Protein AF-A0A7S1ZM58-F1 (afdb_monomer)

Sequence (176 aa):
NGGQNLIPTDNQNAEENGQETMQKDTFLSSVVEDGSEAGTGDKNVFRTRSLEIGTGEKEIREEGDEWEMATMLGIQAHLGDFASEGLRTLVLGVRILGEEECENWLSNYRAAATSIKDREKKLTDVALAIERDLHIVGVTAIEDQLQDGVPDTIATLESAGIKLWVLTGDKRETAI

Mean predicted aligned error: 15.42 Å

Solvent-accessible surface area (backbone atoms only — not comparable to full-atom values): 11364 Å² total; per-residue (Å²): 141,81,82,90,83,90,85,89,84,81,95,76,86,79,83,77,82,76,72,71,89,70,82,78,87,77,74,71,61,58,72,45,76,47,80,54,77,65,80,84,90,65,92,73,51,51,45,39,40,34,37,50,54,75,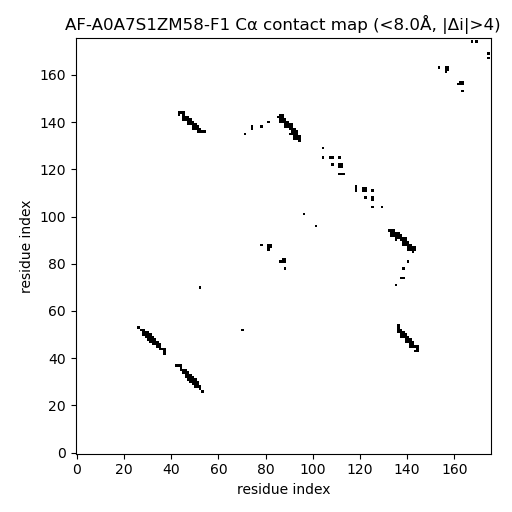80,61,90,62,71,93,63,97,74,57,75,67,59,57,50,52,50,52,51,51,51,52,50,51,53,51,52,39,50,73,73,65,28,51,74,47,78,41,62,49,69,91,73,54,70,70,58,47,54,53,49,51,51,53,44,52,54,19,73,71,36,90,69,65,29,68,60,42,43,50,55,50,49,61,67,65,74,52,86,55,48,75,42,35,39,38,33,37,43,80,73,73,66,88,62,50,71,61,49,52,54,52,40,46,76,73,70,51,87,84,80,90,86,75,93,67,58,72,87,75,74,104

Organism: Trieres chinensis (NCBI:txid1514140)

Nearest PDB structures (foldseek):
  6lcp-assembly1_A  TM=7.950E-01  e=7.295E-10  Thermochaetoides thermophila DSM 1495
  7whv-assembly1_A  TM=8.073E-01  e=2.962E-09  Saccharomyces cerevisiae S288C
  7drx-assembly1_A  TM=8.119E-01  e=6.360E-09  Saccharomyces cerevisiae S288C
  7kyc-assembly1_A  TM=7.147E-01  e=1.282E-08  Saccharomyces cerevisiae S288C
  7dsi-assembly1_A  TM=5.468E-01  e=7.155E-08  Saccharomyces cerevisiae S288C

Radius of gyration: 28.18 Å; Cα contacts (8 Å, |Δi|>4): 134; chains: 1; bounding box: 43×88×64 Å

Secondary structure (DSSP, 8-state):
----------------------SSTTSS-EEEEEE----SS-----EEEEEE----SS---S--HHHHHHHHHHHHHHHHHHHHTTPEEEEEEE-PPPHHHHHHHHHHHHHHHT-SSSHHHHHHHHHHHHSSSPEEEEEEEE--PPPTTHHHHHHHHHHTTPPP-----S-HHHH-

InterPro domains:
  IPR023214 HAD superfamily [G3DSA:3.40.50.1000] (140-176)
  IPR023299 P-type ATPase, cytoplasmic domain N [G3DSA:3.40.1110.10] (56-139)
  IPR036412 HAD-like superfamily [SSF56784] (128-175)

Foldseek 3Di:
DDDDDDDDDDDDDDPPPPPDPDPPPPQFWDFDFDFDDPPDDDPFGKTKTKTFRDPPPPDPDPDDPPVLVVVVVVQVVVVVVLVVVVWDKDWDWDDDDDPVRVVVLVVQCVCLCPDPPPSVVSNVVSVVVVPPPTRTGIMMTIDGDDPPCPVVVVVVCVVVVHDDDDDDPDDPSNVD

Structure (mmCIF, N/CA/C/O backbone):
data_AF-A0A7S1ZM58-F1
#
_entry.id   AF-A0A7S1ZM58-F1
#
loop_
_atom_site.group_PDB
_atom_site.id
_atom_site.type_symbol
_atom_site.label_atom_id
_atom_site.label_alt_id
_atom_site.label_comp_id
_atom_site.label_asym_id
_atom_site.label_entity_id
_atom_site.label_seq_id
_atom_site.pdbx_PDB_ins_code
_atom_site.Cartn_x
_atom_site.Cartn_y
_atom_site.Cartn_z
_atom_site.occupancy
_atom_site.B_iso_or_equiv
_atom_site.auth_seq_id
_atom_site.auth_comp_id
_atom_site.auth_asym_id
_atom_site.auth_atom_id
_atom_site.pdbx_PDB_model_num
ATOM 1 N N . ASN A 1 1 ? 18.013 62.896 -41.679 1.00 32.88 1 ASN A N 1
ATOM 2 C CA . ASN A 1 1 ? 19.225 63.494 -41.073 1.00 32.88 1 ASN A CA 1
ATOM 3 C C . ASN A 1 1 ? 18.770 64.640 -40.191 1.00 32.88 1 ASN A C 1
ATOM 5 O O . ASN A 1 1 ? 18.271 65.597 -40.748 1.00 32.88 1 ASN A O 1
ATOM 9 N N . GLY A 1 2 ? 18.777 64.619 -38.865 1.00 33.19 2 GLY A N 1
ATOM 10 C CA . GLY A 1 2 ? 19.508 63.833 -37.873 1.00 33.19 2 GLY A CA 1
ATOM 11 C C . GLY A 1 2 ? 19.864 64.793 -36.720 1.00 33.19 2 GLY A C 1
ATOM 12 O O . GLY A 1 2 ? 20.253 65.918 -37.009 1.00 33.19 2 GLY A O 1
ATOM 13 N N . GLY A 1 3 ? 19.739 64.349 -35.461 1.00 31.34 3 GLY A N 1
ATOM 14 C CA . GLY A 1 3 ? 20.284 65.010 -34.253 1.00 31.34 3 GLY A CA 1
ATOM 15 C C . GLY A 1 3 ? 19.307 65.930 -33.499 1.00 31.34 3 GLY A C 1
ATOM 16 O O . GLY A 1 3 ? 18.868 66.916 -34.070 1.00 31.34 3 GLY A O 1
ATOM 17 N N . GLN A 1 4 ? 18.812 65.538 -32.309 1.00 36.91 4 GLN A N 1
ATOM 18 C CA . GLN A 1 4 ? 19.353 65.796 -30.941 1.00 36.91 4 GLN A CA 1
ATOM 19 C C . GLN A 1 4 ? 18.912 67.172 -30.375 1.00 36.91 4 GLN A C 1
ATOM 21 O O . GLN A 1 4 ? 18.902 68.132 -31.127 1.00 36.91 4 GLN A O 1
ATOM 26 N N . ASN A 1 5 ? 18.629 67.430 -29.090 1.00 32.72 5 ASN A N 1
ATOM 27 C CA . ASN A 1 5 ? 18.285 66.690 -27.862 1.00 32.72 5 ASN A CA 1
ATOM 28 C C . ASN A 1 5 ? 18.026 67.766 -26.750 1.00 32.72 5 ASN A C 1
ATOM 30 O O . ASN A 1 5 ? 18.506 68.888 -26.910 1.00 32.72 5 ASN A O 1
ATOM 34 N N . LEU A 1 6 ? 17.423 67.378 -25.606 1.00 32.88 6 LEU A N 1
ATOM 35 C CA . LEU A 1 6 ? 17.364 68.069 -24.280 1.00 32.88 6 LEU A CA 1
ATOM 36 C C . LEU A 1 6 ? 16.263 69.161 -24.121 1.00 32.88 6 LEU A C 1
ATOM 38 O O . LEU A 1 6 ? 16.065 69.960 -25.024 1.00 32.88 6 LEU A O 1
ATOM 42 N N . ILE A 1 7 ? 15.500 69.309 -23.021 1.00 32.44 7 ILE A N 1
ATOM 43 C CA . ILE A 1 7 ? 15.726 69.060 -21.575 1.00 32.44 7 ILE A CA 1
ATOM 44 C C . ILE A 1 7 ? 14.358 68.831 -20.823 1.00 32.44 7 ILE A C 1
ATOM 46 O O . ILE A 1 7 ? 13.343 68.725 -21.507 1.00 32.44 7 ILE A O 1
ATOM 50 N N . PRO A 1 8 ? 14.270 68.688 -19.474 1.00 42.56 8 PRO A N 1
ATOM 51 C CA . PRO A 1 8 ? 13.638 67.552 -18.786 1.00 42.56 8 PRO A CA 1
ATOM 52 C C . PRO A 1 8 ? 12.320 67.899 -18.058 1.00 42.56 8 PRO A C 1
ATOM 54 O O . PRO A 1 8 ? 12.105 69.047 -17.688 1.00 42.56 8 PRO A O 1
ATOM 57 N N . THR A 1 9 ? 11.497 66.909 -17.713 1.00 31.61 9 THR A N 1
ATOM 58 C CA . THR A 1 9 ? 10.508 67.083 -16.633 1.00 31.61 9 THR A CA 1
ATOM 59 C C . THR A 1 9 ? 10.184 65.756 -15.963 1.00 31.61 9 THR A C 1
ATOM 61 O O . THR A 1 9 ? 9.680 64.834 -16.597 1.00 31.61 9 THR A O 1
ATOM 64 N N . ASP A 1 10 ? 10.497 65.733 -14.672 1.00 33.41 10 ASP A N 1
ATOM 65 C CA . ASP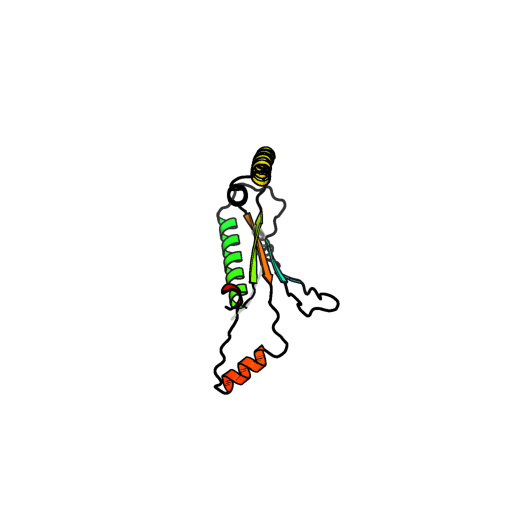 A 1 10 ? 9.661 65.251 -13.579 1.00 33.41 10 ASP A CA 1
ATOM 66 C C . ASP A 1 10 ? 9.274 63.772 -13.550 1.00 33.41 10 ASP A C 1
ATOM 68 O O . ASP A 1 10 ? 8.257 63.302 -14.050 1.00 33.41 10 ASP A O 1
ATOM 72 N N . ASN A 1 11 ? 10.134 63.078 -12.813 1.00 40.25 11 ASN A N 1
ATOM 73 C CA . ASN A 1 11 ? 9.909 61.831 -12.113 1.00 40.25 11 ASN A CA 1
ATOM 74 C C . ASN A 1 11 ? 8.719 61.953 -11.140 1.00 40.25 11 ASN A C 1
ATOM 76 O O . ASN A 1 11 ? 8.894 62.457 -10.030 1.00 40.25 11 ASN A O 1
ATOM 80 N N . GLN A 1 12 ? 7.534 61.481 -11.537 1.00 38.94 12 GLN A N 1
ATOM 81 C CA . GLN A 1 12 ? 6.466 61.091 -10.614 1.00 38.94 12 GLN A CA 1
ATOM 82 C C . GLN A 1 12 ? 5.713 59.857 -11.134 1.00 38.94 12 GLN A C 1
ATOM 84 O O . GLN A 1 12 ? 5.137 59.869 -12.218 1.00 38.94 12 GLN A O 1
ATOM 89 N N . ASN A 1 13 ? 5.681 58.841 -10.269 1.00 41.91 13 ASN A N 1
ATOM 90 C CA . ASN A 1 13 ? 4.690 57.769 -10.162 1.00 41.91 13 ASN A CA 1
ATOM 91 C C . ASN A 1 13 ? 4.684 56.680 -11.246 1.00 41.91 13 ASN A C 1
ATOM 93 O O . ASN A 1 13 ? 3.834 56.649 -12.132 1.00 41.91 13 ASN A O 1
ATOM 97 N N . ALA A 1 14 ? 5.541 55.682 -11.044 1.00 34.34 14 ALA A N 1
ATOM 98 C CA . ALA A 1 14 ? 5.157 54.294 -11.262 1.00 34.34 14 ALA A CA 1
ATOM 99 C C . ALA A 1 14 ? 5.438 53.544 -9.956 1.00 34.34 14 ALA A C 1
ATOM 101 O O . ALA A 1 14 ? 6.575 53.183 -9.665 1.00 34.34 14 ALA A O 1
ATOM 102 N N . GLU A 1 15 ? 4.404 53.404 -9.127 1.00 35.94 15 GLU A N 1
ATOM 103 C CA . GLU A 1 15 ? 4.382 52.402 -8.067 1.00 35.94 15 GLU A CA 1
ATOM 104 C C . GLU A 1 15 ? 4.544 51.039 -8.747 1.00 35.94 15 GLU A C 1
ATOM 106 O O . GLU A 1 15 ? 3.630 50.526 -9.397 1.00 35.94 15 GLU A O 1
ATOM 111 N N . GLU A 1 16 ? 5.752 50.486 -8.666 1.00 38.16 16 GLU A N 1
ATOM 112 C CA . GLU A 1 16 ? 5.999 49.081 -8.941 1.00 38.16 16 GLU A CA 1
ATOM 113 C C . GLU A 1 16 ? 5.192 48.275 -7.925 1.00 38.16 16 GLU A C 1
ATOM 115 O O . GLU A 1 16 ? 5.607 48.067 -6.785 1.00 38.16 16 GLU A O 1
ATOM 120 N N . ASN A 1 17 ? 4.023 47.799 -8.350 1.00 34.97 17 ASN A N 1
ATOM 121 C CA . ASN A 1 17 ? 3.385 46.634 -7.754 1.00 34.97 17 ASN A CA 1
ATOM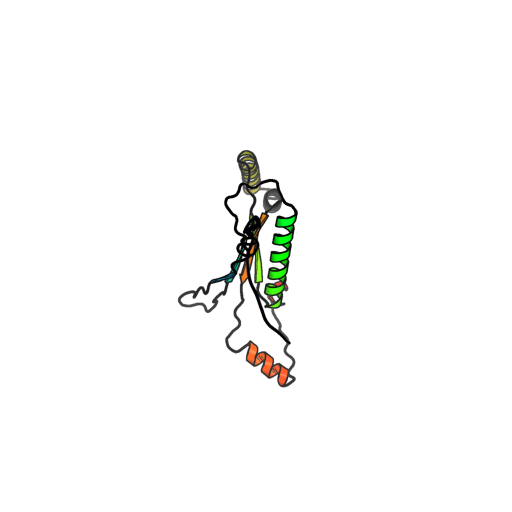 122 C C . ASN A 1 17 ? 4.273 45.415 -8.032 1.00 34.97 17 ASN A C 1
ATOM 124 O O . ASN A 1 17 ? 3.968 44.569 -8.870 1.00 34.97 17 ASN A O 1
ATOM 128 N N . GLY A 1 18 ? 5.392 45.337 -7.315 1.00 35.94 18 GLY A N 1
ATOM 129 C CA . GLY A 1 18 ? 6.148 44.119 -7.084 1.00 35.94 18 GLY A CA 1
ATOM 130 C C . GLY A 1 18 ? 5.368 43.222 -6.133 1.00 35.94 18 GLY A C 1
ATOM 131 O O . GLY A 1 18 ? 5.807 42.966 -5.018 1.00 35.94 18 GLY A O 1
ATOM 132 N N . GLN A 1 19 ? 4.192 42.756 -6.557 1.00 35.31 19 GLN A N 1
ATOM 133 C CA . GLN A 1 19 ? 3.588 41.572 -5.961 1.00 35.31 19 GLN A CA 1
ATOM 134 C C . GLN A 1 19 ? 4.337 40.362 -6.506 1.00 35.31 19 GLN A C 1
ATOM 136 O O . GLN A 1 19 ? 3.965 39.773 -7.514 1.00 35.31 19 GLN A O 1
ATOM 141 N N . GLU A 1 20 ? 5.477 40.098 -5.875 1.00 37.84 20 GLU A N 1
ATOM 142 C CA . GLU A 1 20 ? 5.904 38.779 -5.415 1.00 37.84 20 GLU A CA 1
ATOM 143 C C . GLU A 1 20 ? 5.123 37.600 -6.038 1.00 37.84 20 GLU A C 1
ATOM 145 O O . GLU A 1 20 ? 4.280 36.963 -5.417 1.00 37.84 20 GLU A O 1
ATOM 150 N N . THR A 1 21 ? 5.431 37.275 -7.294 1.00 35.06 21 THR A N 1
ATOM 151 C CA . THR A 1 21 ? 5.093 35.985 -7.921 1.00 35.06 21 THR A CA 1
ATOM 152 C C . THR A 1 21 ? 6.128 34.914 -7.561 1.00 35.06 21 THR A C 1
ATOM 154 O O . THR A 1 21 ? 6.392 34.002 -8.339 1.00 35.06 21 THR A O 1
ATOM 157 N N . MET A 1 22 ? 6.754 35.031 -6.389 1.00 35.81 22 MET A N 1
ATOM 158 C CA . MET A 1 22 ? 7.606 34.002 -5.802 1.00 35.81 22 MET A CA 1
ATOM 159 C C . MET A 1 22 ? 6.823 33.302 -4.691 1.00 35.81 22 MET A C 1
ATOM 161 O O . MET A 1 22 ? 6.161 33.963 -3.905 1.00 35.81 22 MET A O 1
ATOM 165 N N . GLN A 1 23 ? 6.948 31.973 -4.617 1.00 31.91 23 GLN A N 1
ATOM 166 C CA . GLN A 1 23 ? 6.330 31.060 -3.633 1.00 31.91 23 GLN A CA 1
ATOM 167 C C . GLN A 1 23 ? 4.959 30.456 -3.974 1.00 31.91 23 GLN A C 1
ATOM 169 O O . GLN A 1 23 ? 4.138 30.225 -3.089 1.00 31.91 23 GLN A O 1
ATOM 174 N N . LYS A 1 24 ? 4.732 30.069 -5.232 1.00 33.19 24 LYS A N 1
ATOM 175 C CA . LYS A 1 24 ? 3.856 28.907 -5.504 1.00 33.19 24 LYS A CA 1
ATOM 176 C C . LYS A 1 24 ? 4.613 27.697 -6.059 1.00 33.19 24 LYS A C 1
ATOM 178 O O . LYS A 1 24 ? 4.241 26.571 -5.761 1.00 33.19 24 LYS A O 1
ATOM 183 N N . ASP A 1 25 ? 5.764 27.923 -6.691 1.00 34.78 25 ASP A N 1
ATOM 184 C CA . ASP A 1 25 ? 6.522 26.868 -7.381 1.00 34.78 25 ASP A CA 1
ATOM 185 C C . ASP A 1 25 ? 7.646 26.214 -6.545 1.00 34.78 25 ASP A C 1
ATOM 187 O O . ASP A 1 25 ? 8.494 25.519 -7.092 1.00 34.78 25 ASP A O 1
ATOM 191 N N . THR A 1 26 ? 7.706 26.426 -5.221 1.00 36.50 26 THR A N 1
ATOM 192 C CA . THR A 1 26 ? 8.849 25.966 -4.384 1.00 36.50 26 THR A CA 1
ATOM 193 C C . THR A 1 26 ? 8.469 25.037 -3.225 1.00 36.50 26 THR A C 1
ATOM 195 O O . THR A 1 26 ? 9.340 24.609 -2.479 1.00 36.50 26 THR A O 1
ATOM 198 N N . PHE A 1 27 ? 7.198 24.655 -3.084 1.00 32.47 27 PHE A N 1
ATOM 199 C CA . PHE A 1 27 ? 6.787 23.633 -2.101 1.00 32.47 27 PHE A CA 1
ATOM 200 C C . PHE A 1 27 ? 6.444 22.277 -2.732 1.00 32.47 27 PHE A C 1
ATOM 202 O O . PHE A 1 27 ? 5.955 21.378 -2.053 1.00 32.47 27 PHE A O 1
ATOM 209 N N . LEU A 1 28 ? 6.709 22.121 -4.030 1.00 39.50 28 LEU A N 1
ATOM 210 C CA . LEU A 1 28 ? 6.433 20.894 -4.763 1.00 39.50 28 LEU A CA 1
ATOM 211 C C . LEU A 1 28 ? 7.559 19.876 -4.558 1.00 39.50 28 LEU A C 1
ATOM 213 O O . LEU A 1 28 ? 8.693 20.099 -4.975 1.00 39.50 28 LEU A O 1
ATOM 217 N N . SER A 1 29 ? 7.183 18.745 -3.955 1.00 50.69 29 SER A N 1
ATOM 218 C CA . SER A 1 29 ? 7.752 17.419 -4.210 1.00 50.69 29 SER A CA 1
ATOM 219 C C . SER A 1 29 ? 9.280 17.312 -4.141 1.00 50.69 29 SER A C 1
ATOM 221 O O . SER A 1 29 ? 9.964 17.397 -5.162 1.00 50.69 29 SER A O 1
ATOM 223 N N . SER A 1 30 ? 9.839 17.020 -2.968 1.00 41.91 30 SER A N 1
ATOM 224 C CA . SER A 1 30 ? 11.187 16.448 -2.924 1.00 41.91 30 SER A CA 1
ATOM 225 C C . SER A 1 30 ? 11.085 14.940 -3.123 1.00 41.91 30 SER A C 1
ATOM 227 O O . SER A 1 30 ? 10.591 14.239 -2.242 1.00 41.91 30 SER A O 1
ATOM 229 N N . VAL A 1 31 ? 11.553 14.443 -4.270 1.00 50.88 31 VAL A N 1
ATOM 230 C CA . VAL A 1 31 ? 11.852 13.016 -4.421 1.00 50.88 31 VAL A CA 1
ATOM 231 C C . VAL A 1 31 ? 13.135 12.750 -3.648 1.00 50.88 31 VAL A C 1
ATOM 233 O O . VAL A 1 31 ? 14.208 13.210 -4.040 1.00 50.88 31 VAL A O 1
ATOM 236 N N . VAL A 1 32 ? 13.022 12.049 -2.526 1.00 52.81 32 VAL A N 1
ATOM 237 C CA . VAL A 1 32 ? 14.190 11.583 -1.775 1.00 52.81 32 VAL A CA 1
ATOM 238 C C . VAL A 1 32 ? 14.559 10.211 -2.315 1.00 52.81 32 VAL A C 1
ATOM 240 O O . VAL A 1 32 ? 13.773 9.273 -2.196 1.00 52.81 32 VAL A O 1
ATOM 243 N N . GLU A 1 33 ? 15.733 10.105 -2.935 1.00 53.06 33 GLU A N 1
ATOM 244 C CA . GLU A 1 33 ? 16.339 8.819 -3.273 1.00 53.06 33 GLU A CA 1
ATOM 245 C C . GLU A 1 33 ? 17.225 8.390 -2.106 1.00 53.06 33 GLU A C 1
ATOM 247 O O . GLU A 1 33 ? 18.306 8.950 -1.913 1.00 53.06 33 GLU A O 1
ATOM 252 N N . ASP A 1 34 ? 16.774 7.415 -1.319 1.00 51.25 34 ASP A N 1
ATOM 253 C CA . ASP A 1 34 ? 17.610 6.838 -0.268 1.00 51.25 34 ASP A CA 1
ATOM 254 C C . ASP A 1 34 ? 18.240 5.535 -0.773 1.00 51.25 34 ASP A C 1
ATOM 256 O O . ASP A 1 34 ? 17.559 4.567 -1.135 1.00 51.25 34 ASP A O 1
ATOM 260 N N . GLY A 1 35 ? 19.569 5.538 -0.863 1.00 47.06 35 GLY A N 1
ATOM 261 C CA . GLY A 1 35 ? 20.377 4.382 -1.226 1.00 47.06 35 GLY A CA 1
ATOM 262 C C . GLY A 1 35 ? 20.777 3.627 0.030 1.00 47.06 35 GLY A C 1
ATOM 263 O O . GLY A 1 35 ? 21.913 3.754 0.483 1.00 47.06 35 GLY A O 1
ATOM 264 N N . SER A 1 36 ? 19.857 2.860 0.617 1.00 45.31 36 SER A N 1
ATOM 265 C CA . SER A 1 36 ? 20.201 2.043 1.783 1.00 45.31 36 SER A CA 1
ATOM 266 C C . SER A 1 36 ? 21.023 0.818 1.351 1.00 45.31 36 SER A C 1
ATOM 268 O O . SER A 1 36 ? 20.497 -0.153 0.810 1.00 45.31 36 SER A O 1
ATOM 270 N N . GLU A 1 37 ? 22.342 0.857 1.563 1.00 44.41 37 GLU A N 1
ATOM 271 C CA . GLU A 1 37 ? 23.183 -0.341 1.501 1.00 44.41 37 GLU A CA 1
ATOM 272 C C . GLU A 1 37 ? 22.897 -1.192 2.746 1.00 44.41 37 GLU A C 1
ATOM 274 O O . GLU A 1 37 ? 23.390 -0.916 3.842 1.00 44.41 37 GLU A O 1
ATOM 279 N N . ALA A 1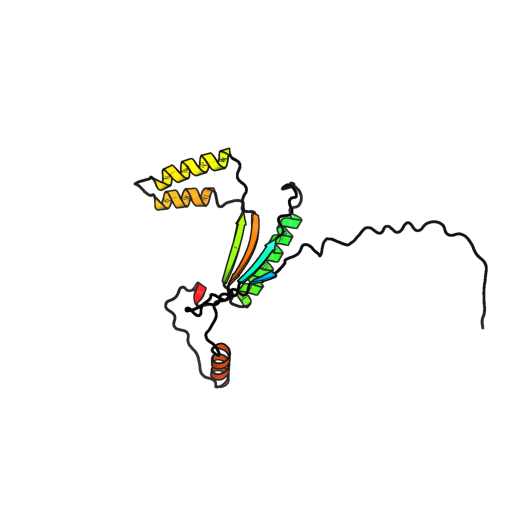 38 ? 22.081 -2.238 2.598 1.00 42.78 38 ALA A N 1
ATOM 280 C CA . ALA A 1 38 ? 21.952 -3.254 3.633 1.00 42.78 38 ALA A CA 1
ATOM 281 C C . ALA A 1 38 ? 23.306 -3.971 3.791 1.00 42.78 38 ALA A C 1
ATOM 283 O O . ALA A 1 38 ? 23.718 -4.786 2.964 1.00 42.78 38 ALA A O 1
ATOM 284 N N . GLY A 1 39 ? 24.032 -3.615 4.851 1.00 37.06 39 GLY A N 1
ATOM 285 C CA . GLY A 1 39 ? 25.321 -4.196 5.190 1.00 37.06 39 GLY A CA 1
ATOM 286 C C . GLY A 1 39 ? 25.248 -5.716 5.365 1.00 37.06 39 GLY A C 1
ATOM 287 O O . GLY A 1 39 ? 24.507 -6.230 6.197 1.00 37.06 39 GLY A O 1
ATOM 288 N N . THR A 1 40 ? 26.113 -6.405 4.616 1.00 40.88 40 THR A N 1
ATOM 289 C CA . THR A 1 40 ? 26.548 -7.806 4.768 1.00 40.88 40 THR A CA 1
ATOM 290 C C . THR A 1 40 ? 25.464 -8.892 4.755 1.00 40.88 40 THR A C 1
ATOM 292 O O . THR A 1 40 ? 24.956 -9.292 5.796 1.00 40.88 40 THR A O 1
ATOM 295 N N . GLY A 1 41 ? 25.261 -9.508 3.584 1.00 42.22 41 GLY A N 1
ATOM 296 C CA . GLY A 1 41 ? 24.901 -10.932 3.490 1.00 42.22 41 GLY A CA 1
ATOM 297 C C . GLY A 1 41 ? 23.804 -11.277 2.490 1.00 42.22 41 GLY A C 1
ATOM 298 O O . GLY A 1 41 ? 23.963 -12.257 1.768 1.00 42.22 41 GLY A O 1
ATOM 299 N N . ASP A 1 42 ? 22.766 -10.449 2.386 1.00 39.50 42 ASP A N 1
ATOM 300 C CA . ASP A 1 42 ? 21.637 -10.661 1.474 1.00 39.50 42 ASP A CA 1
ATOM 301 C C . ASP A 1 42 ? 21.552 -9.512 0.464 1.00 39.50 42 ASP A C 1
ATOM 303 O O . ASP A 1 42 ? 21.432 -8.345 0.823 1.00 39.50 42 ASP A O 1
ATOM 307 N N . LYS A 1 43 ? 21.648 -9.848 -0.825 1.00 42.44 43 LYS A N 1
ATOM 308 C CA . LYS A 1 43 ? 21.750 -8.906 -1.954 1.00 42.44 43 LYS A CA 1
ATOM 309 C C . LYS A 1 43 ? 20.424 -8.232 -2.344 1.00 42.44 43 LYS A C 1
ATOM 311 O O . LYS A 1 43 ? 20.231 -7.926 -3.514 1.00 42.44 43 LYS A O 1
ATOM 316 N N . ASN A 1 44 ? 19.516 -7.994 -1.405 1.00 41.03 44 ASN A N 1
ATOM 317 C CA . ASN A 1 44 ? 18.314 -7.214 -1.696 1.00 41.03 44 ASN A CA 1
ATOM 318 C C . ASN A 1 44 ? 18.554 -5.763 -1.280 1.00 41.03 44 ASN A C 1
ATOM 320 O O . ASN A 1 44 ? 18.186 -5.344 -0.184 1.00 41.03 44 ASN A O 1
ATOM 324 N N . VAL A 1 45 ? 19.229 -5.013 -2.153 1.00 45.78 45 VAL A N 1
ATOM 325 C CA . VAL A 1 45 ? 19.340 -3.558 -2.027 1.00 45.78 45 VAL A CA 1
ATOM 326 C C . VAL A 1 45 ? 18.049 -2.970 -2.587 1.00 45.78 45 VAL A C 1
ATOM 328 O O . VAL A 1 45 ? 17.796 -3.042 -3.784 1.00 45.78 45 VAL A O 1
ATOM 331 N N . PHE A 1 46 ? 17.205 -2.422 -1.721 1.00 52.12 46 PHE A N 1
ATOM 332 C CA . PHE A 1 46 ? 15.999 -1.718 -2.145 1.00 52.12 46 PHE A CA 1
ATOM 333 C C . PHE A 1 46 ? 16.340 -0.242 -2.323 1.00 52.12 46 PHE A C 1
ATOM 335 O O . PHE A 1 46 ? 16.759 0.421 -1.370 1.00 52.12 46 PHE A O 1
ATOM 342 N N . ARG A 1 47 ? 16.160 0.284 -3.536 1.00 54.41 47 ARG A N 1
ATOM 343 C CA . ARG A 1 47 ? 16.170 1.731 -3.757 1.00 54.41 47 ARG A CA 1
ATOM 344 C C . ARG A 1 47 ? 14.765 2.251 -3.487 1.00 54.41 47 ARG A C 1
ATOM 346 O O . ARG A 1 47 ? 13.802 1.757 -4.073 1.00 54.41 47 ARG A O 1
ATOM 353 N N . THR A 1 48 ? 14.664 3.225 -2.588 1.00 57.47 48 THR A N 1
ATOM 354 C CA . THR A 1 48 ? 13.384 3.847 -2.235 1.00 57.47 48 THR A CA 1
ATOM 355 C C . THR A 1 48 ? 13.345 5.260 -2.790 1.00 57.47 48 THR A C 1
ATOM 357 O O . THR A 1 48 ? 14.260 6.046 -2.541 1.00 57.47 48 THR A O 1
ATOM 360 N N . ARG A 1 49 ? 12.281 5.581 -3.531 1.00 63.06 49 ARG A N 1
ATOM 361 C CA . ARG A 1 49 ? 11.915 6.958 -3.877 1.00 63.06 49 ARG A CA 1
ATOM 362 C C . ARG A 1 49 ? 10.685 7.348 -3.075 1.00 63.06 49 ARG A C 1
ATOM 364 O O . ARG A 1 49 ? 9.674 6.656 -3.154 1.00 63.06 49 ARG A O 1
ATOM 371 N N . SER A 1 50 ? 10.763 8.437 -2.322 1.00 59.94 50 SER A N 1
ATOM 372 C CA . SER A 1 50 ? 9.633 8.948 -1.537 1.00 59.94 50 SER A CA 1
ATOM 373 C C . SER A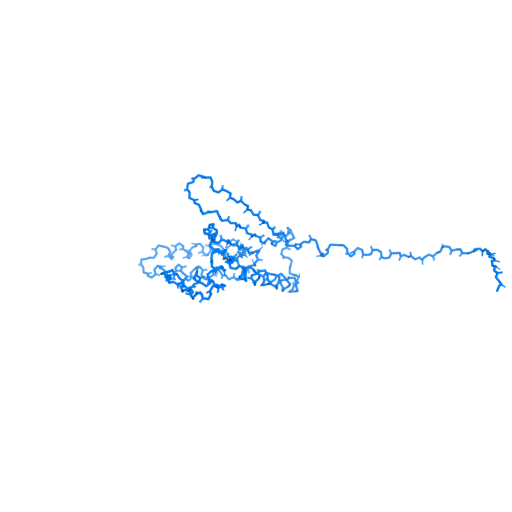 1 50 ? 9.237 10.331 -2.019 1.00 59.94 50 SER A C 1
ATOM 375 O O . SER A 1 50 ? 10.098 11.188 -2.204 1.00 59.94 50 SER A O 1
ATOM 377 N N . LEU A 1 51 ? 7.936 10.540 -2.200 1.00 65.31 51 LEU A N 1
ATOM 378 C CA . LEU A 1 51 ? 7.336 11.849 -2.391 1.00 65.31 51 LEU A CA 1
ATOM 379 C C . LEU A 1 51 ? 6.655 12.266 -1.089 1.00 65.31 51 LEU A C 1
ATOM 381 O O . LEU A 1 51 ? 5.636 11.681 -0.719 1.00 65.31 51 LEU A O 1
ATOM 385 N N . GLU A 1 52 ? 7.200 13.284 -0.429 1.00 61.22 52 GLU A N 1
ATOM 386 C CA . GLU A 1 52 ? 6.566 13.923 0.725 1.00 61.22 52 GLU A CA 1
ATOM 387 C C . GLU A 1 52 ? 5.793 15.164 0.281 1.00 61.22 52 GLU A C 1
ATOM 389 O O . GLU A 1 52 ? 6.325 16.043 -0.405 1.00 61.22 52 GLU A O 1
ATOM 394 N N . ILE A 1 53 ? 4.530 15.251 0.691 1.00 63.88 53 ILE A N 1
ATOM 395 C CA . ILE A 1 53 ? 3.742 16.474 0.583 1.00 63.88 53 ILE A CA 1
ATOM 396 C C . ILE A 1 53 ? 3.906 17.193 1.911 1.00 63.88 53 ILE A C 1
ATOM 398 O O . ILE A 1 53 ? 3.490 16.684 2.951 1.00 63.88 53 ILE A O 1
ATOM 402 N N . GLY A 1 54 ? 4.556 18.357 1.886 1.00 54.25 54 GLY A N 1
ATOM 403 C CA . GLY A 1 54 ? 4.824 19.129 3.092 1.00 54.25 54 GLY A CA 1
ATOM 404 C C . GLY A 1 54 ? 3.540 19.385 3.877 1.00 54.25 54 GLY A C 1
ATOM 405 O O . GLY A 1 54 ? 2.703 20.190 3.469 1.00 54.25 54 GLY A O 1
ATOM 406 N N . THR A 1 55 ? 3.406 18.740 5.035 1.00 49.47 55 THR A N 1
ATOM 407 C CA . THR A 1 55 ? 2.414 19.096 6.049 1.00 49.47 55 THR A CA 1
ATOM 408 C C . THR A 1 55 ? 2.917 20.358 6.739 1.00 49.47 55 THR A C 1
ATOM 410 O O . THR A 1 55 ? 3.470 20.306 7.837 1.00 49.47 55 THR A O 1
ATOM 413 N N . GLY A 1 56 ? 2.846 21.503 6.059 1.00 44.56 56 GLY A N 1
ATOM 414 C CA . GLY A 1 56 ? 3.133 22.773 6.715 1.00 44.56 56 GLY A CA 1
ATOM 415 C C . GLY A 1 56 ? 2.267 22.872 7.970 1.00 44.56 56 GLY A C 1
ATOM 416 O O . GLY A 1 56 ? 1.077 22.583 7.897 1.00 44.56 56 GLY A O 1
ATOM 417 N N . GLU A 1 57 ? 2.842 23.281 9.104 1.00 43.72 57 GLU A N 1
ATOM 418 C CA . GLU A 1 57 ? 2.160 23.489 10.400 1.00 43.72 57 GLU A CA 1
ATOM 419 C C . GLU A 1 57 ? 1.063 24.578 10.366 1.00 43.72 57 GLU A C 1
ATOM 421 O O . GLU A 1 57 ? 0.709 25.174 11.384 1.00 43.72 57 GLU A O 1
ATOM 426 N N . LYS A 1 58 ? 0.497 24.885 9.200 1.00 41.31 58 LYS A N 1
ATOM 427 C CA . LYS A 1 58 ? -0.760 25.605 9.136 1.00 41.31 58 LYS A CA 1
ATOM 428 C C . LYS A 1 58 ? -1.839 24.631 9.571 1.00 41.31 58 LYS A C 1
ATOM 430 O O . LYS A 1 58 ? -2.019 23.589 8.951 1.00 41.31 58 LYS A O 1
ATOM 435 N N . GLU A 1 59 ? -2.529 25.017 10.646 1.00 42.03 59 GLU A N 1
ATOM 436 C CA . GLU A 1 59 ? -3.931 24.691 10.911 1.00 42.03 59 GLU A CA 1
ATOM 437 C C . GLU A 1 59 ? -4.585 24.141 9.647 1.00 42.03 59 GLU A C 1
ATOM 439 O O . GLU A 1 59 ? -4.523 24.817 8.615 1.00 42.03 59 GLU A O 1
ATOM 444 N N . ILE A 1 60 ? -5.181 22.948 9.744 1.00 48.75 60 ILE A N 1
ATOM 445 C CA . ILE A 1 60 ? -6.113 22.401 8.756 1.00 48.75 60 ILE A CA 1
ATOM 446 C C . ILE A 1 60 ? -7.229 23.446 8.620 1.00 48.75 60 ILE A C 1
ATOM 448 O O . ILE A 1 60 ? -8.230 23.424 9.329 1.00 48.75 60 ILE A O 1
ATOM 452 N N . ARG A 1 61 ? -6.960 24.481 7.826 1.00 42.19 61 ARG A N 1
ATOM 453 C CA . ARG A 1 61 ? -7.856 25.580 7.533 1.00 42.19 61 ARG A CA 1
ATOM 454 C C . ARG A 1 61 ? -8.799 25.014 6.500 1.00 42.19 61 ARG A C 1
ATOM 456 O O . ARG A 1 61 ? -8.361 24.500 5.474 1.00 42.19 61 ARG A O 1
ATOM 463 N N . GLU A 1 62 ? -10.079 25.116 6.813 1.00 47.00 62 GLU A N 1
ATOM 464 C CA . GLU A 1 62 ? -11.191 24.935 5.893 1.00 47.00 62 GLU A CA 1
ATOM 465 C C . GLU A 1 62 ? -11.068 25.947 4.740 1.00 47.00 62 GLU A C 1
ATOM 467 O O . GLU A 1 62 ? -11.760 26.955 4.727 1.00 47.00 62 GLU A O 1
ATOM 472 N N . GLU A 1 63 ? -10.132 25.766 3.809 1.00 45.31 63 GLU A N 1
ATOM 473 C CA . GLU A 1 63 ? -10.061 26.579 2.595 1.00 45.31 63 GLU A CA 1
ATOM 474 C C . GLU A 1 63 ? -9.191 25.907 1.520 1.00 45.31 63 GLU A C 1
ATOM 476 O O . GLU A 1 63 ? -7.966 26.029 1.506 1.00 45.31 63 GLU A O 1
ATOM 481 N N . GLY A 1 64 ? -9.866 25.235 0.578 1.00 47.94 64 GLY A N 1
ATOM 482 C CA . GLY A 1 64 ? -9.402 25.108 -0.802 1.00 47.94 64 GLY A CA 1
ATOM 483 C C . GLY A 1 64 ? -9.456 23.704 -1.402 1.00 47.94 64 GLY A C 1
ATOM 484 O O . GLY A 1 64 ? -8.406 23.087 -1.567 1.00 47.94 64 GLY A O 1
ATOM 485 N N . ASP A 1 65 ? -10.638 23.271 -1.862 1.00 58.56 65 ASP A N 1
ATOM 486 C CA . ASP A 1 65 ? -10.831 22.079 -2.717 1.00 58.56 65 ASP A CA 1
ATOM 487 C C . ASP A 1 65 ? -9.809 22.004 -3.877 1.00 58.56 65 ASP A C 1
ATO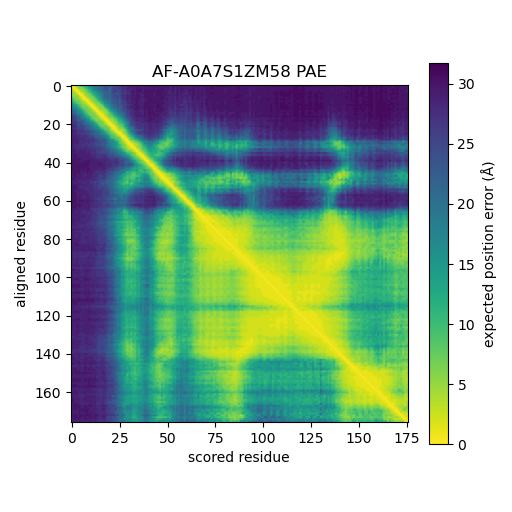M 489 O O . ASP A 1 65 ? -9.405 20.928 -4.314 1.00 58.56 65 ASP A O 1
ATOM 493 N N . GLU A 1 66 ? -9.344 23.155 -4.375 1.00 58.28 66 GLU A N 1
ATOM 494 C CA . GLU A 1 66 ? -8.359 23.244 -5.458 1.00 58.28 66 GLU A CA 1
ATOM 495 C C . GLU A 1 66 ? -6.966 22.710 -5.083 1.00 58.28 66 GLU A C 1
ATOM 497 O O . GLU A 1 66 ? -6.315 22.075 -5.915 1.00 58.28 66 GLU A O 1
ATOM 502 N N . TRP A 1 67 ? -6.494 22.941 -3.851 1.00 64.75 67 TRP A N 1
ATOM 503 C CA . TRP A 1 67 ? -5.172 22.473 -3.410 1.00 64.75 67 TRP A CA 1
ATOM 504 C C . TRP A 1 67 ? -5.153 20.956 -3.236 1.00 64.75 67 TRP A C 1
ATOM 506 O O . TRP A 1 67 ? -4.201 20.289 -3.650 1.00 64.75 67 TRP A O 1
ATOM 516 N N . GLU A 1 68 ? -6.221 20.404 -2.665 1.00 68.69 68 GLU A N 1
ATOM 517 C CA . GLU A 1 68 ? -6.375 18.962 -2.495 1.00 68.69 68 GLU A CA 1
ATOM 518 C C . GLU A 1 68 ? -6.438 18.254 -3.853 1.00 68.69 68 GLU A C 1
ATOM 520 O O . GLU A 1 68 ? -5.734 17.267 -4.074 1.00 68.69 68 GLU A O 1
ATOM 525 N N . MET A 1 69 ? -7.175 18.819 -4.814 1.00 69.06 69 MET A N 1
ATOM 526 C CA . MET A 1 69 ? -7.249 18.286 -6.176 1.00 69.06 69 MET A CA 1
ATOM 527 C C . MET A 1 69 ? -5.908 18.351 -6.912 1.00 69.06 69 MET A C 1
ATOM 529 O O . MET A 1 69 ? -5.513 17.370 -7.544 1.00 69.06 69 MET A O 1
ATOM 533 N N . ALA A 1 70 ? -5.182 19.469 -6.822 1.00 69.25 70 ALA A N 1
ATOM 534 C CA . ALA A 1 70 ? -3.857 19.599 -7.429 1.00 69.25 70 ALA A CA 1
ATOM 535 C C . ALA A 1 70 ? -2.853 18.603 -6.825 1.00 69.25 70 ALA A C 1
ATOM 537 O O . ALA A 1 70 ? -2.088 17.967 -7.552 1.00 69.25 70 ALA A O 1
ATOM 538 N N . THR A 1 71 ? -2.905 18.420 -5.505 1.00 73.06 71 THR A N 1
ATOM 539 C CA . THR A 1 71 ? -2.073 17.458 -4.774 1.00 73.06 71 THR A CA 1
ATOM 540 C C . THR A 1 71 ? -2.375 16.028 -5.216 1.00 73.06 71 THR A C 1
ATOM 542 O O . THR A 1 71 ? -1.466 15.285 -5.588 1.00 73.06 71 THR A O 1
ATOM 545 N N . MET A 1 72 ? -3.653 15.648 -5.257 1.00 78.06 72 MET A N 1
ATOM 546 C CA . MET A 1 72 ? -4.081 14.321 -5.699 1.00 78.06 72 MET A CA 1
ATOM 547 C C . MET A 1 72 ? -3.681 14.044 -7.154 1.00 78.06 72 MET A C 1
ATOM 549 O O . MET A 1 72 ? -3.205 12.951 -7.464 1.00 78.06 72 MET A O 1
ATOM 553 N N . LEU A 1 73 ? -3.810 15.039 -8.037 1.00 78.38 73 LEU A N 1
ATOM 554 C CA . LEU A 1 73 ? -3.401 14.916 -9.435 1.00 78.38 73 LEU A CA 1
ATOM 555 C C . LEU A 1 73 ? -1.884 14.717 -9.571 1.00 78.38 73 LEU A C 1
ATOM 557 O O . LEU A 1 73 ? -1.447 13.881 -10.362 1.00 78.38 73 LEU A O 1
ATOM 561 N N . GLY A 1 74 ? -1.087 15.434 -8.774 1.00 80.88 74 GLY A N 1
ATOM 562 C CA . GLY A 1 74 ? 0.365 15.255 -8.718 1.00 80.88 74 GLY A CA 1
ATOM 563 C C . GLY A 1 74 ? 0.763 13.846 -8.272 1.00 80.88 74 GLY A C 1
ATOM 564 O O . GLY A 1 74 ? 1.577 13.197 -8.925 1.00 80.88 74 GLY A O 1
ATOM 565 N N . ILE A 1 75 ? 0.136 13.322 -7.214 1.00 83.19 75 ILE A N 1
ATOM 566 C CA . ILE A 1 75 ? 0.378 11.946 -6.744 1.00 83.19 75 ILE A CA 1
ATOM 567 C C . ILE A 1 75 ? -0.000 10.928 -7.816 1.00 83.19 75 ILE A C 1
ATOM 569 O O . ILE A 1 75 ? 0.738 9.972 -8.042 1.00 83.19 75 ILE A O 1
ATOM 573 N N . GLN A 1 76 ? -1.131 11.124 -8.494 1.00 85.31 76 GLN A N 1
ATOM 574 C CA . GLN A 1 76 ? -1.570 10.221 -9.552 1.00 85.31 76 GLN A CA 1
ATOM 575 C C . GLN A 1 76 ? -0.581 10.192 -10.725 1.00 85.31 76 GLN A C 1
ATOM 577 O O . GLN A 1 76 ? -0.331 9.118 -11.273 1.00 85.31 76 GLN A O 1
ATOM 582 N N . ALA A 1 77 ? 0.003 11.338 -11.087 1.00 83.56 77 ALA A N 1
ATOM 583 C CA . ALA A 1 77 ? 1.053 11.401 -12.100 1.00 83.56 77 ALA A CA 1
ATOM 584 C C . ALA A 1 77 ? 2.294 10.605 -11.663 1.00 83.56 77 ALA A C 1
ATOM 586 O O . ALA A 1 77 ? 2.715 9.702 -12.381 1.00 83.56 77 ALA A O 1
ATOM 587 N N . HIS A 1 78 ? 2.795 10.837 -10.446 1.00 83.12 78 HIS A N 1
ATOM 588 C CA . HIS A 1 78 ? 3.946 10.099 -9.912 1.00 83.12 78 HIS A CA 1
ATOM 589 C C . HIS A 1 78 ? 3.694 8.593 -9.782 1.00 83.12 78 HIS A C 1
ATOM 591 O O . HIS A 1 78 ? 4.577 7.797 -10.082 1.00 83.12 78 HIS A O 1
ATOM 597 N N . LEU A 1 79 ? 2.489 8.180 -9.382 1.00 87.19 79 LEU A N 1
ATOM 598 C CA . LEU A 1 79 ? 2.096 6.769 -9.373 1.00 87.19 79 LEU A CA 1
ATOM 599 C C . LEU A 1 79 ? 2.156 6.155 -10.775 1.00 87.19 79 LEU A C 1
ATOM 601 O O . LEU A 1 79 ? 2.595 5.015 -10.916 1.00 87.19 79 LEU A O 1
ATOM 605 N N . GLY A 1 80 ? 1.726 6.903 -11.795 1.00 86.06 80 GLY A N 1
ATOM 606 C CA . GLY A 1 80 ? 1.826 6.496 -13.194 1.00 86.06 80 GLY A CA 1
ATOM 607 C C . GLY A 1 80 ? 3.276 6.327 -13.642 1.00 86.06 80 GLY A C 1
ATOM 608 O O . GLY A 1 80 ? 3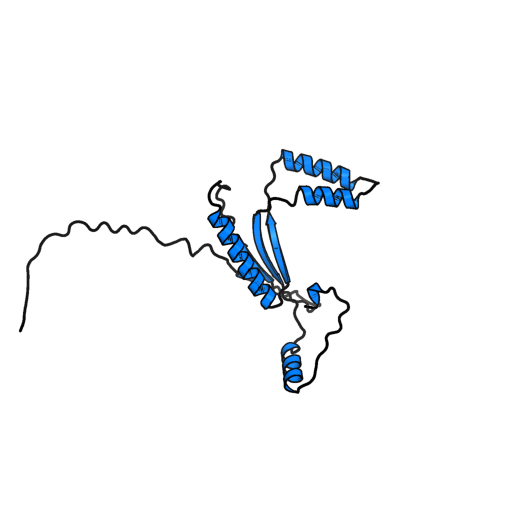.615 5.293 -14.218 1.00 86.06 80 GLY A O 1
ATOM 609 N N . ASP A 1 81 ? 4.131 7.294 -13.316 1.00 87.19 81 ASP A N 1
ATOM 610 C CA . ASP A 1 81 ? 5.557 7.258 -13.650 1.00 87.19 81 ASP A CA 1
ATOM 611 C C . ASP A 1 81 ? 6.250 6.069 -12.967 1.00 87.19 81 ASP A C 1
ATOM 613 O O . ASP A 1 81 ? 6.859 5.236 -13.638 1.00 87.19 81 ASP A O 1
ATOM 617 N N . PHE A 1 82 ? 6.066 5.903 -11.654 1.00 87.81 82 PHE A N 1
ATOM 618 C CA . PHE A 1 82 ? 6.639 4.791 -10.889 1.00 87.81 82 PHE A CA 1
ATOM 619 C C . PHE A 1 82 ? 6.177 3.423 -11.395 1.00 87.81 82 PHE A C 1
ATOM 621 O O . PHE A 1 82 ? 6.995 2.514 -11.526 1.00 87.81 82 PHE A O 1
ATOM 628 N N . ALA A 1 83 ? 4.892 3.276 -11.730 1.00 86.69 83 ALA A N 1
ATOM 629 C CA . ALA A 1 83 ? 4.375 2.039 -12.305 1.00 86.69 83 ALA A CA 1
ATOM 630 C C . ALA A 1 83 ? 4.955 1.766 -13.703 1.00 86.69 83 ALA A C 1
ATOM 632 O O . ALA A 1 83 ? 5.242 0.617 -14.031 1.00 86.69 83 ALA A O 1
ATOM 633 N N . SER A 1 84 ? 5.165 2.805 -14.521 1.00 86.75 84 SER A N 1
ATOM 634 C CA . SER A 1 84 ? 5.782 2.664 -15.848 1.00 86.75 84 SER A CA 1
ATOM 635 C C . SER A 1 84 ? 7.256 2.252 -15.786 1.00 86.75 84 SER A C 1
ATOM 637 O O . SER A 1 84 ? 7.749 1.589 -16.696 1.00 86.75 84 SER A O 1
ATOM 639 N N . GLU A 1 85 ? 7.934 2.594 -14.690 1.00 85.81 85 GLU A N 1
ATOM 640 C CA . GLU A 1 85 ? 9.301 2.171 -14.385 1.00 85.81 85 GLU A CA 1
ATOM 641 C C . GLU A 1 85 ? 9.371 0.779 -13.724 1.00 85.81 85 GLU A C 1
ATOM 643 O O . GLU A 1 85 ? 10.464 0.289 -13.454 1.00 85.81 85 GLU A O 1
ATOM 648 N N . GLY A 1 86 ? 8.232 0.121 -13.469 1.00 85.06 86 GLY A N 1
ATOM 649 C CA . GLY A 1 86 ? 8.181 -1.200 -12.830 1.00 85.06 86 GLY A CA 1
ATOM 650 C C . GLY A 1 86 ? 8.413 -1.175 -11.316 1.00 85.06 86 GLY A C 1
ATOM 651 O O . GLY A 1 86 ? 8.720 -2.206 -10.720 1.00 85.06 86 GLY A O 1
ATOM 652 N N . LEU A 1 87 ? 8.277 -0.010 -10.675 1.00 87.31 87 LEU A N 1
ATOM 653 C CA . LEU A 1 87 ? 8.426 0.122 -9.229 1.00 87.31 87 LEU A CA 1
ATOM 654 C C . LEU A 1 87 ? 7.140 -0.259 -8.497 1.00 87.31 87 LEU A C 1
ATOM 656 O O . LEU A 1 87 ? 6.027 0.061 -8.924 1.00 87.31 87 LEU A O 1
ATOM 660 N N . ARG A 1 88 ? 7.289 -0.861 -7.317 1.00 87.38 88 ARG A N 1
ATOM 661 C CA . ARG A 1 88 ? 6.168 -1.104 -6.406 1.00 87.38 88 ARG A CA 1
ATOM 662 C C . ARG A 1 88 ? 5.847 0.153 -5.630 1.00 87.38 88 ARG A C 1
ATOM 664 O O . ARG A 1 88 ? 6.701 0.657 -4.908 1.00 87.38 88 ARG A O 1
ATOM 671 N N . THR A 1 89 ? 4.613 0.623 -5.727 1.00 88.62 89 THR A N 1
ATOM 672 C CA . THR A 1 89 ? 4.183 1.848 -5.054 1.00 88.62 89 THR A CA 1
ATOM 673 C C . THR A 1 89 ? 3.401 1.563 -3.771 1.00 88.62 89 THR A C 1
ATOM 675 O O . THR A 1 89 ? 2.630 0.605 -3.692 1.00 88.62 89 THR A O 1
ATOM 678 N N . LEU A 1 90 ? 3.586 2.403 -2.750 1.00 89.12 90 LEU A N 1
ATOM 679 C CA . LEU A 1 90 ? 2.790 2.421 -1.521 1.00 89.12 90 LEU A CA 1
ATOM 680 C C . LEU A 1 90 ? 2.332 3.854 -1.243 1.00 89.12 90 LEU A C 1
ATOM 682 O O . LEU A 1 90 ? 3.153 4.751 -1.082 1.00 89.12 90 LEU A O 1
ATOM 686 N N . VAL A 1 91 ? 1.020 4.072 -1.171 1.00 89.25 91 VAL A N 1
ATOM 687 C CA . VAL A 1 91 ? 0.432 5.382 -0.850 1.00 89.25 91 VAL A CA 1
ATOM 688 C C . VAL A 1 91 ? 0.224 5.496 0.658 1.00 89.25 91 VAL A C 1
ATOM 690 O O . VAL A 1 91 ? -0.277 4.569 1.294 1.00 89.25 91 VAL A O 1
ATOM 693 N N . LEU A 1 92 ? 0.598 6.640 1.225 1.00 86.25 92 LEU A N 1
ATOM 694 C CA . LEU A 1 92 ? 0.521 6.936 2.651 1.00 86.25 92 LEU A CA 1
ATOM 695 C C . LEU A 1 92 ? -0.585 7.961 2.905 1.00 86.25 92 LEU A C 1
ATOM 697 O O . LEU A 1 92 ? -0.601 9.030 2.293 1.00 86.25 92 LEU A O 1
ATOM 701 N N . GLY A 1 93 ? -1.487 7.650 3.832 1.00 87.38 93 GLY A N 1
ATOM 702 C CA . GLY A 1 93 ? -2.555 8.547 4.262 1.00 87.38 93 GLY A CA 1
ATOM 703 C C . GLY A 1 93 ? -2.608 8.671 5.779 1.00 87.38 93 GLY A C 1
ATOM 704 O O . GLY A 1 93 ? -2.286 7.722 6.495 1.00 87.38 93 GLY A O 1
ATOM 705 N N . VAL A 1 94 ? -3.018 9.838 6.268 1.00 88.25 94 VAL A N 1
ATOM 706 C CA . VAL A 1 94 ? -3.157 10.127 7.699 1.00 88.25 94 VAL A CA 1
ATOM 707 C C . VAL A 1 94 ? -4.541 10.683 7.984 1.00 88.25 94 VAL A C 1
ATOM 709 O O . VAL A 1 94 ? -5.115 11.406 7.175 1.00 88.25 94 VAL A O 1
ATOM 712 N N . ARG A 1 95 ? -5.067 10.393 9.169 1.00 89.00 95 ARG A N 1
ATOM 713 C CA . ARG A 1 95 ? -6.247 11.069 9.702 1.00 89.00 95 ARG A CA 1
ATOM 714 C C . ARG A 1 95 ? -6.004 11.404 11.160 1.00 89.00 95 ARG A C 1
ATOM 716 O O . ARG A 1 95 ? -5.544 10.556 11.923 1.00 89.00 95 ARG A O 1
ATOM 723 N N . ILE A 1 96 ? -6.302 12.643 11.531 1.00 88.81 96 ILE A N 1
ATOM 724 C CA . ILE A 1 96 ? -6.242 13.089 12.920 1.00 88.81 96 ILE A CA 1
ATOM 725 C C . ILE A 1 96 ? -7.587 12.776 13.569 1.00 88.81 96 ILE A C 1
ATOM 727 O O . ILE A 1 96 ? -8.633 13.148 13.045 1.00 88.81 96 ILE A O 1
ATOM 731 N N . LEU A 1 97 ? -7.550 12.071 14.696 1.00 89.62 97 LEU A N 1
ATOM 732 C CA . LEU A 1 97 ? -8.741 11.666 15.437 1.00 89.62 97 LEU A CA 1
ATOM 733 C C . LEU A 1 97 ? -8.932 12.563 16.649 1.00 89.62 97 LEU A C 1
ATOM 735 O O . LEU A 1 97 ? -7.966 12.883 17.346 1.00 89.62 97 LEU A O 1
ATOM 739 N N . GLY A 1 98 ? -10.186 12.901 16.941 1.00 93.56 98 GLY A N 1
ATOM 740 C CA . GLY A 1 98 ? -10.541 13.456 18.242 1.00 93.56 98 GLY A CA 1
ATOM 741 C C . GLY A 1 98 ? -10.339 12.423 19.355 1.00 93.56 98 GLY A C 1
ATOM 742 O O . GLY A 1 98 ? -10.430 11.217 19.121 1.00 93.56 98 GLY A O 1
ATOM 743 N N . GLU A 1 99 ? -10.096 12.891 20.579 1.00 95.00 99 GLU A N 1
ATOM 744 C CA . GLU A 1 99 ? -9.865 12.019 21.740 1.00 95.00 99 GLU A CA 1
ATOM 745 C C . GLU A 1 99 ? -11.044 11.061 21.981 1.00 95.00 99 GLU A C 1
ATOM 747 O O . GLU A 1 99 ? -10.845 9.850 22.041 1.00 95.00 99 GLU A O 1
ATOM 752 N N . GLU A 1 100 ? -12.279 11.574 21.990 1.00 95.94 100 GLU A N 1
ATOM 753 C CA . GLU A 1 100 ? -13.493 10.763 22.169 1.00 95.94 100 GLU A CA 1
ATOM 754 C C . GLU A 1 100 ? -13.660 9.700 21.067 1.00 95.94 100 GLU A C 1
ATOM 756 O O . GLU A 1 100 ? -14.008 8.549 21.341 1.00 95.94 100 GLU A O 1
ATOM 761 N N . GLU A 1 101 ? -13.396 10.059 19.808 1.00 94.50 101 GLU A N 1
ATOM 762 C CA . GLU A 1 101 ? -13.468 9.117 18.686 1.00 94.50 101 GLU A CA 1
ATOM 763 C C . GLU A 1 101 ? -12.431 7.998 18.844 1.00 94.50 101 GLU A C 1
ATOM 765 O O . GLU A 1 101 ? -12.752 6.817 18.686 1.00 94.50 101 GLU A O 1
ATOM 770 N N . CYS A 1 102 ? -11.201 8.366 19.209 1.00 95.25 102 CYS A N 1
ATOM 771 C CA . CYS A 1 102 ? -10.107 7.434 19.445 1.00 95.25 102 CYS A CA 1
ATOM 772 C C . CYS A 1 102 ? -10.432 6.461 20.589 1.00 95.25 102 CYS A C 1
ATOM 774 O O . CYS A 1 102 ? -10.282 5.246 20.434 1.00 95.25 102 CYS A O 1
ATOM 776 N N . GLU A 1 103 ? -10.937 6.964 21.717 1.00 97.25 103 GLU A N 1
ATOM 777 C CA . GLU A 1 103 ? -11.335 6.139 22.862 1.00 97.25 103 GLU A CA 1
ATOM 778 C C . GLU A 1 103 ? -12.459 5.161 22.504 1.00 97.25 103 GLU A C 1
ATOM 780 O O . GLU A 1 103 ? -12.374 3.963 22.810 1.00 97.25 103 GLU A O 1
ATOM 785 N N . ASN A 1 104 ? -13.487 5.647 21.804 1.00 97.12 104 ASN A N 1
ATOM 786 C CA . ASN A 1 104 ? -14.604 4.832 21.338 1.00 97.12 104 ASN A CA 1
ATOM 787 C C . ASN A 1 104 ? -14.135 3.731 20.380 1.00 97.12 104 ASN A C 1
ATOM 789 O O . ASN A 1 104 ? -14.494 2.559 20.549 1.00 97.12 104 ASN A O 1
ATOM 793 N N . TRP A 1 105 ? -13.291 4.072 19.405 1.00 97.00 105 TRP A N 1
ATOM 794 C CA . TRP A 1 105 ? -12.712 3.097 18.486 1.00 97.00 105 TRP A CA 1
ATOM 795 C C . TRP A 1 105 ? -11.859 2.059 19.221 1.00 97.00 105 TRP A C 1
ATOM 797 O O . TRP A 1 105 ? -12.019 0.858 18.994 1.00 97.00 105 TRP A O 1
ATOM 807 N N . LEU A 1 106 ? -11.011 2.487 20.158 1.00 97.12 106 LEU A N 1
ATOM 808 C CA . LEU A 1 106 ? -10.137 1.597 20.919 1.00 97.12 106 LEU A CA 1
ATOM 809 C C . LEU A 1 106 ? -10.935 0.610 21.781 1.00 97.12 106 LEU A C 1
ATOM 811 O O . LEU A 1 106 ? -10.558 -0.561 21.901 1.00 97.12 106 LEU A O 1
ATOM 815 N N . SER A 1 107 ? -12.052 1.053 22.359 1.00 97.44 107 SER A N 1
ATOM 816 C CA . SER A 1 107 ? -12.996 0.185 23.069 1.00 97.44 107 SER A CA 1
ATOM 817 C C . SER A 1 107 ? -13.572 -0.896 22.145 1.00 97.44 107 SER A C 1
ATOM 819 O O . SER A 1 107 ? -13.495 -2.092 22.452 1.00 97.44 107 SER A O 1
ATOM 821 N N . ASN A 1 108 ? -14.049 -0.499 20.962 1.00 96.75 108 ASN A N 1
ATOM 822 C CA . ASN A 1 108 ? -14.585 -1.416 19.953 1.00 96.75 108 ASN A CA 1
ATOM 823 C C . ASN A 1 108 ? -13.524 -2.403 19.445 1.00 96.75 108 ASN A C 1
ATOM 825 O O . ASN A 1 108 ? -13.789 -3.603 19.340 1.00 96.75 108 ASN A O 1
ATOM 829 N N . TYR A 1 109 ? -12.301 -1.929 19.207 1.00 97.69 109 TYR A N 1
ATOM 830 C CA . TYR A 1 109 ? -11.168 -2.760 18.813 1.00 97.69 109 TYR A CA 1
ATOM 831 C C . TYR A 1 109 ? -10.840 -3.810 19.877 1.00 97.69 109 TYR A C 1
ATOM 833 O O . TYR A 1 109 ? -10.697 -4.991 19.560 1.00 97.69 109 TYR A O 1
ATOM 841 N N . ARG A 1 110 ? -10.783 -3.427 21.159 1.00 97.62 110 ARG A N 1
ATOM 842 C CA . ARG A 1 110 ? -10.539 -4.367 22.267 1.00 97.62 110 ARG A CA 1
ATOM 843 C C . ARG A 1 110 ? -11.636 -5.427 22.365 1.00 97.62 110 ARG A C 1
ATOM 845 O O . ARG A 1 110 ? -11.330 -6.608 22.554 1.00 97.62 110 ARG A O 1
ATOM 852 N N . ALA A 1 111 ? -12.899 -5.037 22.201 1.00 96.75 111 ALA A N 1
ATOM 853 C CA . ALA A 1 111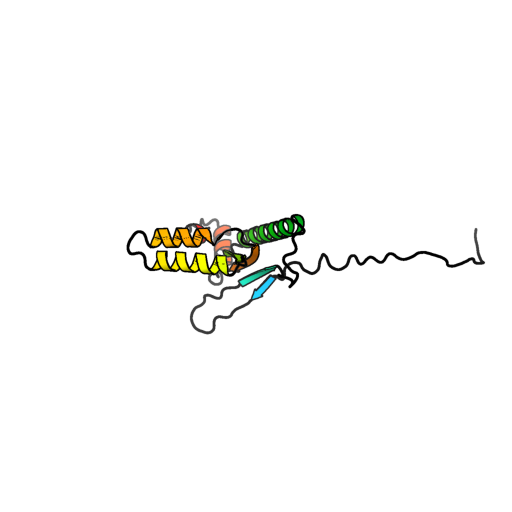 ? -14.026 -5.969 22.182 1.00 96.75 111 ALA A CA 1
ATOM 854 C C . ALA A 1 111 ? -13.954 -6.943 20.990 1.00 96.75 111 ALA A C 1
ATOM 856 O O . ALA A 1 111 ? -14.202 -8.140 21.149 1.00 96.75 111 ALA A O 1
ATOM 857 N N . ALA A 1 112 ? -13.563 -6.459 19.808 1.00 96.75 112 ALA A N 1
ATOM 858 C CA . ALA A 1 112 ? -13.332 -7.293 18.631 1.00 96.75 112 ALA A CA 1
ATOM 859 C C . ALA A 1 112 ? -12.162 -8.268 18.846 1.00 96.75 112 ALA A C 1
ATOM 861 O O . ALA A 1 112 ? -12.313 -9.471 18.633 1.00 96.75 112 ALA A O 1
ATOM 862 N N . ALA A 1 113 ? -11.024 -7.777 19.346 1.00 96.69 113 ALA A N 1
ATOM 863 C CA . ALA A 1 113 ? -9.801 -8.550 19.558 1.00 96.69 113 ALA A CA 1
ATOM 864 C C . ALA A 1 113 ? -9.955 -9.669 20.599 1.00 96.69 113 ALA A C 1
ATOM 866 O O . ALA A 1 113 ? -9.312 -10.713 20.484 1.00 96.69 113 ALA A O 1
ATOM 867 N N . THR A 1 114 ? -10.815 -9.469 21.598 1.00 96.75 114 THR A N 1
ATOM 868 C CA . THR A 1 114 ? -11.113 -10.460 22.646 1.00 96.75 114 THR A CA 1
ATOM 869 C C . THR A 1 114 ? -12.290 -11.372 22.295 1.00 96.75 114 THR A C 1
ATOM 871 O O . THR A 1 114 ? -12.637 -12.268 23.066 1.00 96.75 114 THR A O 1
ATOM 874 N N . SER A 1 115 ? -12.909 -11.188 21.125 1.00 95.94 115 SER A N 1
ATOM 875 C CA . SER A 1 115 ? -14.067 -11.979 20.734 1.00 95.94 115 SER A CA 1
ATOM 876 C C . SER A 1 115 ? -13.688 -13.416 20.385 1.00 95.94 115 SER A C 1
ATOM 878 O O . SER A 1 115 ? -12.758 -13.669 19.626 1.00 95.94 115 SER A O 1
ATOM 880 N N . ILE A 1 116 ? -14.459 -14.372 20.903 1.00 95.25 116 ILE A N 1
ATOM 881 C CA . ILE A 1 116 ? -14.301 -15.802 20.590 1.00 95.25 116 ILE A CA 1
ATOM 882 C C . ILE A 1 116 ? -14.984 -16.148 19.256 1.00 95.25 116 ILE A C 1
ATOM 884 O O . ILE A 1 116 ? -14.574 -17.075 18.565 1.00 95.25 116 ILE A O 1
ATOM 888 N N . LYS A 1 117 ? -16.030 -15.398 18.884 1.00 95.62 117 LYS A N 1
ATOM 889 C CA . LYS A 1 117 ? -16.809 -15.608 17.656 1.00 95.62 117 LYS A CA 1
ATOM 890 C C . LYS A 1 117 ? -16.533 -14.504 16.649 1.00 95.62 117 LYS A C 1
ATOM 892 O O . LYS A 1 117 ? -16.617 -13.327 17.010 1.00 95.62 117 LYS A O 1
ATOM 897 N N . ASP A 1 118 ? -16.277 -14.898 15.404 1.00 94.50 118 ASP A N 1
ATOM 898 C CA . ASP A 1 118 ? -16.114 -14.007 14.247 1.00 94.50 118 ASP A CA 1
ATOM 899 C C . ASP A 1 118 ? -15.071 -12.902 14.469 1.00 94.50 118 ASP A C 1
ATOM 901 O O . ASP A 1 118 ? -15.248 -11.763 14.042 1.00 94.50 118 ASP A O 1
ATOM 905 N N . ARG A 1 119 ? -13.987 -13.229 15.186 1.00 96.44 119 ARG A N 1
ATOM 906 C CA . ARG A 1 119 ? -12.942 -12.270 15.569 1.00 96.44 119 ARG A CA 1
ATOM 907 C C . ARG A 1 119 ? -12.353 -11.544 14.365 1.00 96.44 119 ARG A C 1
ATOM 909 O O . ARG A 1 119 ? -12.246 -10.327 14.396 1.00 96.44 119 ARG A O 1
ATOM 916 N N . GLU A 1 120 ? -11.976 -12.294 13.334 1.00 96.06 120 GLU A N 1
ATOM 917 C CA . GLU A 1 120 ? -11.349 -11.750 12.127 1.00 96.06 120 GLU A CA 1
ATOM 918 C C . GLU A 1 120 ? -12.262 -10.726 11.451 1.00 96.06 120 GLU A C 1
ATOM 920 O O . GLU A 1 120 ? -11.870 -9.576 11.289 1.00 96.06 120 GLU A O 1
ATOM 925 N N . LYS A 1 121 ? -13.526 -11.095 11.213 1.00 96.94 121 LYS A N 1
ATOM 926 C CA . LYS A 1 121 ? -14.526 -10.184 10.653 1.00 96.94 121 LYS A CA 1
ATOM 927 C C . LYS A 1 121 ? -14.704 -8.922 11.503 1.00 96.94 121 LYS A C 1
ATOM 929 O O . LYS A 1 121 ? -14.701 -7.826 10.964 1.00 96.94 121 LYS A O 1
ATOM 934 N N . LYS A 1 122 ? -14.824 -9.054 12.828 1.00 96.94 122 LYS A N 1
ATOM 935 C CA . LYS A 1 122 ? -14.989 -7.895 13.725 1.00 96.94 122 LYS A CA 1
ATOM 936 C C . LYS A 1 122 ? -13.778 -6.969 13.714 1.00 96.94 122 LYS A C 1
ATOM 938 O O . LYS A 1 122 ? -13.948 -5.760 13.804 1.00 96.94 122 LYS A O 1
ATOM 943 N N . LEU A 1 123 ? -12.569 -7.524 13.629 1.00 97.50 123 LEU A N 1
ATOM 944 C CA . LEU A 1 123 ? -11.350 -6.728 13.499 1.00 97.50 123 LEU A CA 1
ATOM 945 C C . LEU A 1 123 ? -11.329 -5.981 12.166 1.00 97.50 123 LEU A C 1
ATOM 947 O O . LEU A 1 123 ? -11.039 -4.789 12.164 1.00 97.50 123 LEU A O 1
ATOM 951 N N . THR A 1 124 ? -11.705 -6.641 11.068 1.00 97.12 124 THR A N 1
ATOM 952 C CA . THR A 1 124 ? -11.860 -5.995 9.758 1.00 97.12 124 THR A CA 1
ATOM 953 C C . THR A 1 124 ? -12.897 -4.876 9.804 1.00 97.12 124 THR A C 1
ATOM 955 O O . THR A 1 124 ? -12.611 -3.774 9.354 1.00 97.12 124 THR A O 1
ATOM 958 N N . ASP A 1 125 ? -14.069 -5.109 10.397 1.00 96.38 125 ASP A N 1
ATOM 959 C CA . ASP A 1 125 ? -15.132 -4.101 10.491 1.00 96.38 125 ASP A CA 1
ATOM 960 C C . ASP A 1 125 ? -14.670 -2.861 11.283 1.00 96.38 125 ASP A C 1
ATOM 962 O O . ASP A 1 125 ? -14.956 -1.729 10.895 1.00 96.38 125 ASP A O 1
ATOM 966 N N . VAL A 1 126 ? -13.919 -3.061 12.374 1.00 97.06 126 VAL A N 1
ATOM 967 C CA . VAL A 1 126 ? -13.363 -1.967 13.188 1.00 97.06 126 VAL A CA 1
ATOM 968 C C . VAL A 1 126 ? -12.226 -1.234 12.465 1.00 97.06 126 VAL A C 1
ATOM 970 O O . VAL A 1 126 ? -12.138 -0.011 12.576 1.00 97.06 126 VAL A O 1
ATOM 973 N N . ALA A 1 127 ? -11.384 -1.935 11.702 1.00 95.88 127 ALA A N 1
ATOM 974 C CA . ALA A 1 127 ? -10.354 -1.310 10.868 1.00 95.88 127 ALA A CA 1
ATOM 975 C C . ALA A 1 127 ? -10.984 -0.447 9.758 1.00 95.88 127 ALA A C 1
ATOM 977 O O . ALA A 1 127 ? -10.706 0.744 9.655 1.00 95.88 127 ALA A O 1
ATOM 978 N N . LEU A 1 128 ? -11.960 -0.984 9.024 1.00 95.12 128 LEU A N 1
ATOM 979 C CA . LEU A 1 128 ? -12.671 -0.251 7.969 1.00 95.12 128 LEU A CA 1
ATOM 980 C C . LEU A 1 128 ? -13.483 0.946 8.482 1.00 95.12 128 LEU A C 1
ATOM 982 O O . LEU A 1 128 ? -13.849 1.827 7.702 1.00 95.12 128 LEU A O 1
ATOM 986 N N . ALA A 1 129 ? -13.837 0.964 9.769 1.00 93.12 129 ALA A N 1
ATOM 987 C CA . ALA A 1 129 ? -14.508 2.102 10.383 1.00 93.12 129 ALA A CA 1
ATOM 988 C C . ALA A 1 129 ? -13.560 3.294 10.581 1.00 93.12 129 ALA A C 1
ATOM 990 O O . ALA A 1 129 ? -14.015 4.430 10.481 1.00 93.12 129 ALA A O 1
ATOM 991 N N . ILE A 1 130 ? -12.270 3.045 10.845 1.00 94.38 130 ILE A N 1
ATOM 992 C CA . ILE A 1 130 ? -11.280 4.105 11.081 1.00 94.38 130 ILE A CA 1
ATOM 993 C C . ILE A 1 130 ? -10.525 4.511 9.810 1.00 94.38 130 ILE A C 1
ATOM 995 O O . ILE A 1 130 ? -10.142 5.674 9.695 1.00 94.38 130 ILE A O 1
ATOM 999 N N . GLU A 1 131 ? -10.364 3.588 8.857 1.00 93.56 131 GLU A N 1
ATOM 1000 C CA . GLU A 1 131 ? -9.702 3.764 7.553 1.00 93.56 131 GLU A CA 1
ATOM 1001 C C . GLU A 1 131 ? -10.601 4.488 6.530 1.00 93.56 131 GLU A C 1
ATOM 1003 O O . GLU A 1 131 ? -10.852 4.012 5.423 1.00 93.56 131 GLU A O 1
ATOM 1008 N N . ARG A 1 132 ? -11.137 5.644 6.918 1.00 90.12 132 ARG A N 1
ATOM 1009 C CA . ARG A 1 132 ? -11.951 6.535 6.075 1.00 90.12 132 ARG A CA 1
ATOM 1010 C C . ARG A 1 132 ? -11.416 7.950 6.185 1.00 90.12 132 ARG A C 1
ATOM 1012 O O . ARG A 1 132 ? -10.741 8.246 7.165 1.00 90.12 132 ARG A O 1
ATOM 1019 N N . ASP A 1 133 ? -11.719 8.786 5.195 1.00 88.25 133 ASP A N 1
ATOM 1020 C CA . ASP A 1 133 ? -11.419 10.226 5.214 1.00 88.25 133 ASP A CA 1
ATOM 1021 C C . ASP A 1 133 ? -9.938 10.529 5.527 1.00 88.25 133 ASP A C 1
ATOM 1023 O O . ASP A 1 133 ? -9.599 11.409 6.316 1.00 88.25 133 ASP A O 1
ATOM 1027 N N . LEU A 1 134 ? -9.043 9.723 4.944 1.00 87.50 134 LEU A N 1
ATOM 1028 C CA . LEU A 1 134 ? -7.595 9.875 5.067 1.00 87.50 134 LEU A CA 1
ATOM 1029 C C . LEU A 1 134 ? -7.111 10.996 4.143 1.00 87.50 134 LEU A C 1
ATOM 1031 O O . LEU A 1 134 ? -7.423 11.001 2.953 1.00 87.50 134 LEU A O 1
ATOM 1035 N N . HIS A 1 135 ? -6.260 11.874 4.662 1.00 83.88 135 HIS A N 1
ATOM 1036 C CA . HIS A 1 135 ? -5.497 12.819 3.859 1.00 83.88 135 HIS A CA 1
ATOM 1037 C C . HIS A 1 135 ? -4.234 12.141 3.343 1.00 83.88 135 HIS A C 1
ATOM 1039 O O . HIS A 1 135 ? -3.420 11.655 4.131 1.00 83.88 135 HIS A O 1
ATOM 1045 N N . ILE A 1 136 ? -4.060 12.096 2.023 1.00 84.38 136 ILE A N 1
ATOM 1046 C CA . ILE A 1 136 ? -2.857 11.519 1.423 1.00 84.38 136 ILE A CA 1
ATOM 1047 C C . ILE A 1 136 ? -1.675 12.460 1.662 1.00 84.38 136 ILE A C 1
ATOM 1049 O O . ILE A 1 136 ? -1.731 13.638 1.320 1.00 84.38 136 ILE A O 1
ATOM 1053 N N . VAL A 1 137 ? -0.601 11.924 2.237 1.00 82.94 137 VAL A N 1
ATOM 1054 C CA . VAL A 1 137 ? 0.611 12.686 2.587 1.00 82.94 137 VAL A CA 1
ATOM 1055 C C . VAL A 1 137 ? 1.806 12.332 1.712 1.00 82.94 137 VAL A C 1
ATOM 1057 O O . VAL A 1 137 ? 2.789 13.069 1.684 1.00 82.94 137 VAL A O 1
ATOM 1060 N N . GLY A 1 138 ? 1.735 11.217 0.982 1.00 82.81 138 GLY A N 1
ATOM 1061 C CA . GLY A 1 138 ? 2.826 10.830 0.107 1.00 82.81 138 GLY A CA 1
ATOM 1062 C C . GLY A 1 138 ? 2.670 9.474 -0.554 1.00 82.81 138 GLY A C 1
ATOM 1063 O O . GLY A 1 138 ? 1.688 8.752 -0.365 1.00 82.81 138 GLY A O 1
ATOM 1064 N N . VAL A 1 139 ? 3.691 9.136 -1.329 1.00 86.56 139 VAL A N 1
ATOM 1065 C CA . VAL A 1 139 ? 3.852 7.839 -1.981 1.00 86.56 139 VAL A CA 1
ATOM 1066 C C . VAL A 1 139 ? 5.313 7.423 -1.900 1.00 86.56 139 VAL A C 1
ATOM 1068 O O . VAL A 1 139 ? 6.211 8.247 -2.078 1.00 86.56 139 VAL A O 1
ATOM 1071 N N . THR A 1 140 ? 5.554 6.143 -1.645 1.00 85.88 140 THR A N 1
ATOM 1072 C CA . THR A 1 140 ? 6.870 5.530 -1.803 1.00 85.88 140 THR A CA 1
ATOM 1073 C C . THR A 1 140 ? 6.869 4.610 -3.014 1.00 85.88 140 THR A C 1
ATOM 1075 O O . THR A 1 140 ? 5.833 4.056 -3.385 1.00 85.88 140 THR A O 1
ATOM 1078 N N . ALA A 1 141 ? 8.027 4.460 -3.643 1.00 85.69 141 ALA A N 1
ATOM 1079 C CA . ALA A 1 141 ? 8.263 3.542 -4.740 1.00 85.69 141 ALA A CA 1
ATOM 1080 C C . ALA A 1 141 ? 9.517 2.718 -4.451 1.00 85.69 141 ALA A C 1
ATOM 1082 O O . ALA A 1 141 ? 10.566 3.271 -4.112 1.00 85.69 141 ALA A O 1
ATOM 1083 N N . ILE A 1 142 ? 9.380 1.401 -4.560 1.00 85.62 142 ILE A N 1
ATOM 1084 C CA . ILE A 1 142 ? 10.402 0.418 -4.219 1.00 85.62 142 ILE A CA 1
ATOM 1085 C C . ILE A 1 142 ? 10.774 -0.344 -5.484 1.00 85.62 142 ILE A C 1
ATOM 1087 O O . ILE A 1 142 ? 9.913 -0.918 -6.153 1.00 85.62 142 ILE A O 1
ATOM 1091 N N . GLU A 1 143 ? 12.064 -0.348 -5.792 1.00 82.31 143 GLU A N 1
ATOM 1092 C CA . GLU A 1 143 ? 12.626 -1.135 -6.885 1.00 82.31 143 GLU A CA 1
ATOM 1093 C C . GLU A 1 143 ? 12.946 -2.559 -6.415 1.00 82.31 143 GLU A C 1
ATOM 1095 O O . GLU A 1 143 ? 13.716 -2.748 -5.468 1.00 82.31 143 GLU A O 1
ATOM 1100 N N . ASP A 1 144 ? 12.390 -3.560 -7.101 1.00 80.44 144 ASP A N 1
ATOM 1101 C CA . ASP A 1 144 ? 12.837 -4.946 -6.973 1.00 80.44 144 ASP A CA 1
ATOM 1102 C C . ASP A 1 144 ? 14.074 -5.131 -7.858 1.00 80.44 144 ASP A C 1
ATOM 1104 O O . ASP A 1 144 ? 13.970 -5.258 -9.080 1.00 80.44 144 ASP A O 1
ATOM 1108 N N . GLN A 1 145 ? 15.263 -5.134 -7.255 1.00 76.38 145 GLN A N 1
ATOM 1109 C CA . GLN A 1 145 ? 16.489 -5.299 -8.029 1.00 76.38 145 GLN A CA 1
ATOM 1110 C C . GLN A 1 145 ? 16.544 -6.659 -8.729 1.00 76.38 145 GLN A C 1
ATOM 1112 O O . GLN A 1 145 ? 16.442 -7.725 -8.114 1.00 76.38 145 GLN A O 1
ATOM 1117 N N . LEU A 1 146 ? 16.779 -6.608 -10.039 1.00 80.44 146 LEU A N 1
ATOM 1118 C CA . LEU A 1 146 ? 17.148 -7.771 -10.830 1.00 80.44 146 LEU A CA 1
ATOM 1119 C C . LEU A 1 146 ? 18.629 -8.103 -10.625 1.00 80.44 146 LEU A C 1
ATOM 1121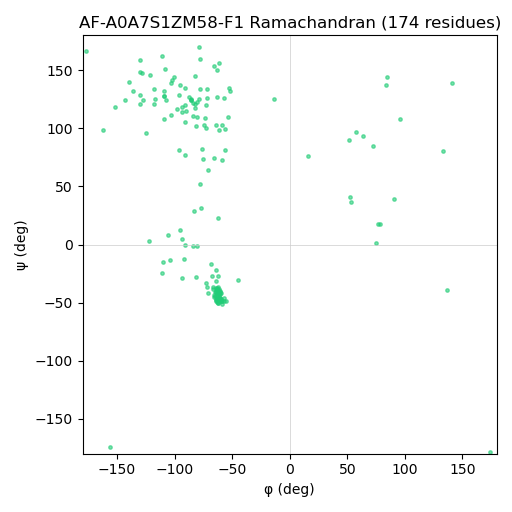 O O . LEU A 1 146 ? 19.432 -7.265 -10.225 1.00 80.44 146 LEU A O 1
ATOM 1125 N N . GLN A 1 147 ? 19.005 -9.343 -10.939 1.00 83.25 147 GLN A N 1
ATOM 1126 C CA . GLN A 1 147 ? 20.418 -9.717 -10.961 1.00 83.25 147 GLN A CA 1
ATOM 1127 C C . GLN A 1 147 ? 21.174 -8.922 -12.037 1.00 83.25 147 GLN A C 1
ATOM 1129 O O . GLN A 1 147 ? 20.621 -8.595 -13.092 1.00 83.25 147 GLN A O 1
ATOM 1134 N N . ASP A 1 148 ? 22.462 -8.679 -11.791 1.00 85.94 148 ASP A N 1
ATOM 1135 C CA . ASP A 1 148 ? 23.343 -7.975 -12.723 1.00 85.94 148 ASP A CA 1
ATOM 1136 C C . ASP A 1 148 ? 23.301 -8.596 -14.129 1.00 85.94 148 ASP A C 1
ATOM 1138 O O . ASP A 1 148 ? 23.419 -9.812 -14.302 1.00 85.94 148 ASP A O 1
ATOM 1142 N N . GLY A 1 149 ? 23.145 -7.751 -15.150 1.00 87.62 149 GLY A N 1
ATOM 1143 C CA . GLY A 1 149 ? 23.156 -8.164 -16.556 1.00 87.62 149 GLY A CA 1
ATOM 1144 C C . GLY A 1 149 ? 21.889 -8.876 -17.044 1.00 87.62 149 GLY A C 1
ATOM 1145 O O . GLY A 1 149 ? 21.828 -9.242 -18.221 1.00 87.62 149 GLY A O 1
ATOM 1146 N N . VAL A 1 150 ? 20.861 -9.054 -16.204 1.00 91.50 150 VAL A N 1
ATOM 1147 C CA . VAL A 1 150 ? 19.559 -9.590 -16.643 1.00 91.50 150 VAL A CA 1
ATOM 1148 C C . VAL A 1 150 ? 18.926 -8.725 -17.744 1.00 91.50 150 VAL A C 1
ATOM 1150 O O . VAL A 1 150 ? 18.569 -9.304 -18.774 1.00 91.50 150 VAL A O 1
ATOM 1153 N N . PRO A 1 151 ? 18.839 -7.381 -17.620 1.00 88.56 151 PRO A N 1
ATOM 1154 C CA . PRO A 1 151 ? 18.253 -6.542 -18.670 1.00 88.56 151 PRO A CA 1
ATOM 1155 C C . PRO A 1 151 ? 18.987 -6.666 -20.014 1.00 88.56 151 PRO A C 1
ATOM 1157 O O . PRO A 1 151 ? 18.362 -6.924 -21.044 1.00 88.56 151 PRO A O 1
ATOM 1160 N N . ASP A 1 152 ? 20.322 -6.585 -19.994 1.00 92.94 152 ASP A N 1
ATOM 1161 C CA . ASP A 1 152 ? 21.162 -6.681 -21.196 1.00 92.94 152 ASP A CA 1
ATOM 1162 C C . ASP A 1 152 ? 21.050 -8.053 -21.871 1.00 92.94 152 ASP A C 1
ATOM 1164 O O . ASP A 1 152 ? 21.004 -8.169 -23.101 1.00 92.94 152 ASP A O 1
ATOM 1168 N N . THR A 1 153 ? 20.979 -9.114 -21.064 1.00 92.50 153 THR A N 1
ATOM 1169 C CA . THR A 1 153 ? 20.832 -10.485 -21.561 1.00 92.50 153 THR A CA 1
ATOM 1170 C C . THR A 1 153 ? 19.479 -10.670 -22.238 1.00 92.50 153 THR A C 1
ATOM 1172 O O . THR A 1 153 ? 19.425 -11.221 -23.338 1.00 92.50 153 THR A O 1
ATOM 1175 N N . ILE A 1 154 ? 18.392 -10.185 -21.628 1.00 92.38 154 ILE A N 1
ATOM 1176 C CA . ILE A 1 154 ? 17.045 -10.249 -22.212 1.00 92.38 154 ILE A CA 1
ATOM 1177 C C . ILE A 1 154 ? 17.011 -9.505 -23.551 1.00 92.38 154 ILE A C 1
ATOM 1179 O O . ILE A 1 154 ? 16.586 -10.091 -24.548 1.00 92.38 154 ILE A O 1
ATOM 1183 N N . ALA A 1 155 ? 17.536 -8.278 -23.606 1.00 92.75 155 ALA A N 1
ATOM 1184 C CA . ALA A 1 155 ? 17.594 -7.483 -24.834 1.00 92.75 155 ALA A CA 1
ATOM 1185 C C . ALA A 1 155 ? 18.409 -8.178 -25.941 1.00 92.75 155 ALA A C 1
ATOM 1187 O O . ALA A 1 155 ? 18.014 -8.211 -27.109 1.00 92.75 155 ALA A O 1
ATOM 1188 N N . THR A 1 156 ? 19.532 -8.803 -25.575 1.00 95.31 156 THR A N 1
ATOM 1189 C CA . THR A 1 156 ? 20.365 -9.561 -26.518 1.00 95.31 156 THR A CA 1
ATOM 1190 C C . THR A 1 156 ? 19.612 -10.767 -27.081 1.00 95.31 156 THR A C 1
ATOM 1192 O O . THR A 1 156 ? 19.603 -10.976 -28.296 1.00 95.31 156 THR A O 1
ATOM 1195 N N . LEU A 1 157 ? 18.944 -11.548 -26.227 1.00 94.62 157 LEU A N 1
ATOM 1196 C CA . LEU A 1 157 ? 18.159 -12.714 -26.643 1.00 94.62 157 LEU A CA 1
ATOM 1197 C C . LEU A 1 157 ? 16.973 -12.316 -27.535 1.00 94.62 157 LEU A C 1
ATOM 1199 O O . LEU A 1 157 ? 16.721 -12.982 -28.543 1.00 94.62 157 LEU A O 1
ATOM 1203 N N . GLU A 1 158 ? 16.294 -11.213 -27.216 1.00 93.50 158 GLU A N 1
ATOM 1204 C CA . GLU A 1 158 ? 15.220 -10.655 -28.043 1.00 93.50 158 GLU A CA 1
ATOM 1205 C C . GLU A 1 158 ? 15.739 -10.247 -29.430 1.00 93.50 158 GLU A C 1
ATOM 1207 O O . GLU A 1 158 ? 15.163 -10.645 -30.444 1.00 93.50 158 GLU A O 1
ATOM 1212 N N . SER A 1 159 ? 16.875 -9.539 -29.498 1.00 94.50 159 SER A N 1
ATOM 1213 C CA . SER A 1 159 ? 17.492 -9.122 -30.769 1.00 94.50 159 SER A CA 1
ATOM 1214 C C . SER A 1 159 ? 17.920 -10.303 -31.652 1.00 94.50 159 SER A C 1
ATOM 1216 O O . SER A 1 159 ? 17.921 -10.204 -32.879 1.00 94.50 159 SER A O 1
ATOM 1218 N N . ALA A 1 160 ? 18.223 -11.450 -31.035 1.00 96.00 160 ALA A N 1
ATOM 1219 C CA . ALA A 1 160 ? 18.518 -12.709 -31.713 1.00 96.00 160 ALA A CA 1
ATOM 1220 C C . ALA A 1 160 ? 17.257 -13.479 -32.165 1.00 96.00 160 ALA A C 1
ATOM 1222 O O . ALA A 1 160 ? 17.373 -14.549 -32.765 1.00 96.00 160 ALA A O 1
ATOM 1223 N N . GLY A 1 161 ? 16.052 -12.964 -31.895 1.00 94.50 161 GLY A N 1
ATOM 1224 C CA . GLY A 1 161 ? 14.776 -13.583 -32.266 1.00 94.50 161 GLY A CA 1
ATOM 1225 C C . GLY A 1 161 ? 14.346 -14.738 -31.356 1.00 94.50 161 GLY A C 1
ATOM 1226 O O . GLY A 1 161 ? 13.487 -15.538 -31.741 1.00 94.50 161 GLY A O 1
ATOM 1227 N N . ILE A 1 162 ? 14.930 -14.853 -30.160 1.00 95.12 162 ILE A N 1
ATOM 1228 C CA . ILE A 1 162 ? 14.597 -15.893 -29.182 1.00 95.12 162 ILE A CA 1
ATOM 1229 C C . ILE A 1 162 ? 13.403 -15.423 -28.345 1.00 95.12 162 ILE A C 1
ATOM 1231 O O . ILE A 1 162 ? 13.433 -14.364 -27.727 1.00 95.12 162 ILE A O 1
ATOM 1235 N N . LYS A 1 163 ? 12.338 -16.230 -28.299 1.00 92.06 163 LYS A N 1
ATOM 1236 C CA . LYS A 1 163 ? 11.141 -15.925 -27.503 1.00 92.06 163 LYS A CA 1
ATOM 1237 C C . LYS A 1 163 ? 11.350 -16.323 -26.043 1.00 92.06 163 LYS A C 1
ATOM 1239 O O . LYS A 1 163 ? 11.551 -17.503 -25.758 1.00 92.06 163 LYS A O 1
ATOM 1244 N N . LEU A 1 164 ? 11.235 -15.359 -25.135 1.00 89.69 164 LEU A N 1
ATOM 1245 C CA . LEU A 1 164 ? 11.302 -15.564 -23.688 1.00 89.69 164 LEU A CA 1
ATOM 1246 C C . LEU A 1 164 ? 9.898 -15.711 -23.089 1.00 89.69 164 LEU A C 1
ATOM 1248 O O . LEU A 1 164 ? 8.979 -14.983 -23.451 1.00 89.69 164 LEU A O 1
ATOM 1252 N N . TRP A 1 165 ? 9.746 -16.666 -22.171 1.00 90.94 165 TRP A N 1
ATOM 1253 C CA . TRP A 1 165 ? 8.525 -16.887 -21.398 1.00 90.94 165 TRP A CA 1
ATOM 1254 C C . TRP A 1 165 ? 8.898 -16.911 -19.920 1.00 90.94 165 TRP A C 1
ATOM 1256 O O . TRP A 1 165 ? 9.751 -17.703 -19.518 1.00 90.94 165 TRP A O 1
ATOM 1266 N N . VAL A 1 166 ? 8.259 -16.062 -19.118 1.00 89.12 166 VAL A N 1
ATOM 1267 C CA . VAL A 1 166 ? 8.442 -16.045 -17.664 1.00 89.12 166 VAL A CA 1
ATOM 1268 C C . VAL A 1 166 ? 7.361 -16.920 -17.034 1.00 89.12 166 VAL A C 1
ATOM 1270 O O . VAL A 1 166 ? 6.170 -16.659 -17.185 1.00 89.12 166 VAL A O 1
ATOM 1273 N N . LEU A 1 167 ? 7.778 -17.985 -16.349 1.00 89.06 167 LEU A N 1
ATOM 1274 C CA . LEU A 1 167 ? 6.902 -18.850 -15.560 1.00 89.06 167 LEU A CA 1
ATOM 1275 C C . LEU A 1 167 ? 7.214 -18.606 -14.086 1.00 89.06 167 LEU A C 1
ATOM 1277 O O . LEU A 1 167 ? 8.268 -19.015 -13.603 1.00 89.06 167 LEU A O 1
ATOM 1281 N N . THR A 1 168 ? 6.307 -17.935 -13.383 1.00 84.75 168 THR A N 1
ATOM 1282 C CA . THR A 1 168 ? 6.443 -17.638 -11.953 1.00 84.75 168 THR A CA 1
ATOM 1283 C C . THR A 1 168 ? 5.271 -18.215 -11.167 1.00 84.75 168 THR A C 1
ATOM 1285 O O . THR A 1 168 ? 4.151 -18.302 -11.671 1.00 84.75 168 THR A O 1
ATOM 1288 N N . GLY A 1 169 ? 5.553 -18.656 -9.940 1.00 85.25 169 GLY A N 1
ATOM 1289 C CA . GLY A 1 169 ? 4.544 -19.063 -8.958 1.00 85.25 169 GLY A CA 1
ATOM 1290 C C . GLY A 1 169 ? 4.142 -17.933 -8.009 1.00 85.25 169 GLY A C 1
ATOM 1291 O O . GLY A 1 169 ? 3.408 -18.184 -7.054 1.00 85.25 169 GLY A O 1
ATOM 1292 N N . ASP A 1 170 ? 4.661 -16.727 -8.233 1.00 84.19 170 ASP A N 1
ATOM 1293 C CA . ASP A 1 170 ? 4.347 -15.553 -7.429 1.00 84.19 170 ASP A CA 1
ATOM 1294 C C . ASP A 1 170 ? 2.984 -14.945 -7.814 1.00 84.19 170 ASP A C 1
ATOM 1296 O O . ASP A 1 170 ? 2.341 -15.355 -8.789 1.00 84.19 170 ASP A O 1
ATOM 1300 N N . LYS A 1 171 ? 2.501 -13.996 -7.010 1.00 80.69 171 LYS A N 1
ATOM 1301 C CA . LYS A 1 171 ? 1.232 -13.307 -7.251 1.00 80.69 171 LYS A CA 1
ATOM 1302 C C . LYS A 1 171 ? 1.256 -12.546 -8.580 1.00 80.69 171 LYS A C 1
ATOM 1304 O O . LYS A 1 171 ? 2.295 -12.150 -9.093 1.00 80.69 171 LYS A O 1
ATOM 1309 N N . ARG A 1 172 ? 0.077 -12.305 -9.154 1.00 75.88 172 ARG A N 1
ATOM 1310 C CA . ARG A 1 172 ? -0.032 -11.641 -10.460 1.00 75.88 172 ARG A CA 1
ATOM 1311 C C . ARG A 1 172 ? 0.534 -10.221 -10.432 1.00 75.88 172 ARG A C 1
ATOM 1313 O O . ARG A 1 172 ? 1.124 -9.795 -11.413 1.00 75.88 172 ARG A O 1
ATOM 1320 N N . GLU A 1 173 ? 0.351 -9.510 -9.326 1.00 72.94 173 GLU A N 1
ATOM 1321 C CA . GLU A 1 173 ? 0.776 -8.119 -9.159 1.00 72.94 173 GLU A CA 1
ATOM 1322 C C . GLU A 1 173 ? 2.302 -7.963 -9.128 1.00 72.94 173 GLU A C 1
ATOM 1324 O O . GLU A 1 173 ? 2.792 -6.856 -9.283 1.00 72.94 173 GLU A O 1
ATOM 1329 N N . THR A 1 174 ? 3.043 -9.052 -8.911 1.00 67.38 174 THR A N 1
ATOM 1330 C CA . THR A 1 174 ? 4.513 -9.062 -8.856 1.00 67.38 174 THR A CA 1
ATOM 1331 C C . THR A 1 174 ? 5.152 -9.637 -10.115 1.00 67.38 174 THR A C 1
ATOM 1333 O O . THR A 1 174 ? 6.359 -9.534 -10.306 1.00 67.38 174 THR A O 1
ATOM 1336 N N . ALA A 1 175 ? 4.342 -10.282 -10.952 1.00 68.44 175 ALA A N 1
ATOM 1337 C CA . ALA A 1 175 ? 4.761 -10.905 -12.198 1.00 68.44 175 ALA A CA 1
ATOM 1338 C C . ALA A 1 175 ? 4.635 -9.971 -13.413 1.00 68.44 175 ALA A C 1
ATOM 1340 O O . ALA A 1 175 ? 5.090 -10.345 -14.496 1.00 68.44 175 ALA A O 1
ATOM 1341 N N . ILE A 1 176 ? 3.944 -8.837 -13.249 1.00 66.06 176 ILE A N 1
ATOM 1342 C CA . ILE A 1 176 ? 3.648 -7.840 -14.288 1.00 66.06 176 ILE A CA 1
ATOM 1343 C C . ILE A 1 176 ? 4.620 -6.677 -14.164 1.00 66.06 176 ILE A C 1
ATOM 1345 O O . ILE A 1 176 ? 4.854 -6.254 -13.013 1.00 66.06 176 ILE A O 1
#

pLDDT: mean 71.48, std 23.35, range [31.34, 97.69]